Protein AF-A0A3P8WKR9-F1 (afdb_monomer_lite)

Organism: Cynoglossus semilaevis (NCBI:txid244447)

pLDDT: mean 76.41, std 26.01, range [23.94, 98.62]

Sequence (262 aa):
MCLVCVSLSGMLTVAPKGFQCPAEKNCNPCLDAAKACNLNNSCKKQRSSYIATCSKGDSSKGETCSKKRCHRALRMFLDRMHPEFSHRLLFCPCQTEGCAERRRQTIVPDCSYIEKEKPNCLELWKVCRQDSLCRSRLADYLANCWMPPHTASTCPNQDNHQACLSSFTRLIGTEITPNYVDNSFSNWVISPWCTCKGSGNQEEECMNFLHYFTNNTCLSDGTTSSLKLRLKMCCMTPQSWSAQSLNSLGLMLSGPAAFLLI

Structure (mmCIF, N/CA/C/O backbone):
data_AF-A0A3P8WKR9-F1
#
_entry.id   AF-A0A3P8WKR9-F1
#
loop_
_atom_site.group_PDB
_atom_site.id
_atom_site.type_symbol
_atom_site.label_atom_id
_atom_site.label_alt_id
_atom_site.label_comp_id
_atom_site.label_asym_id
_atom_site.label_entity_id
_atom_site.label_seq_id
_atom_site.pdbx_PDB_ins_code
_atom_site.Cartn_x
_atom_site.Cartn_y
_atom_site.Cartn_z
_atom_site.occupancy
_atom_site.B_iso_or_equiv
_atom_site.auth_seq_id
_atom_site.auth_comp_id
_atom_site.auth_asym_id
_atom_site.auth_atom_id
_atom_site.pdbx_PDB_model_num
ATOM 1 N N . MET A 1 1 ? 48.420 -9.020 -10.227 1.00 26.84 1 MET A N 1
ATOM 2 C CA . MET A 1 1 ? 47.632 -10.238 -9.939 1.00 26.84 1 MET A CA 1
ATOM 3 C C . MET A 1 1 ? 46.424 -9.873 -9.093 1.00 26.84 1 MET A C 1
ATOM 5 O O . MET A 1 1 ? 46.598 -9.247 -8.057 1.00 26.84 1 MET A O 1
ATOM 9 N N . CYS A 1 2 ? 45.216 -10.228 -9.535 1.00 23.94 2 CYS A N 1
ATOM 10 C CA . CYS A 1 2 ? 44.015 -10.201 -8.696 1.00 23.94 2 CYS A CA 1
ATOM 11 C C . CYS A 1 2 ? 43.989 -11.469 -7.834 1.00 23.94 2 CYS A C 1
ATOM 13 O O . CYS A 1 2 ? 44.151 -12.561 -8.377 1.00 23.94 2 CYS A O 1
ATOM 15 N N . LEU A 1 3 ? 43.772 -11.343 -6.521 1.00 29.05 3 LEU A N 1
ATOM 16 C CA . LEU A 1 3 ? 43.461 -12.502 -5.684 1.00 29.05 3 LEU A CA 1
ATOM 17 C C . LEU A 1 3 ? 42.081 -13.040 -6.084 1.00 29.05 3 LEU A C 1
ATOM 19 O O . LEU A 1 3 ? 41.064 -12.371 -5.901 1.00 29.05 3 LEU A O 1
ATOM 23 N N . VAL A 1 4 ? 42.054 -14.256 -6.621 1.00 29.88 4 VAL A N 1
ATOM 24 C CA . VAL A 1 4 ? 40.837 -15.061 -6.726 1.00 29.88 4 VAL A CA 1
ATOM 25 C C . VAL A 1 4 ? 40.578 -15.654 -5.341 1.00 29.88 4 VAL A C 1
ATOM 27 O O . VAL A 1 4 ? 41.366 -16.463 -4.859 1.00 29.88 4 VAL A O 1
ATOM 30 N N . CYS A 1 5 ? 39.486 -15.255 -4.685 1.00 30.33 5 CYS A N 1
ATOM 31 C CA . CYS A 1 5 ? 38.995 -15.968 -3.505 1.00 30.33 5 CYS A CA 1
ATOM 32 C C . CYS A 1 5 ? 38.456 -17.336 -3.943 1.00 30.33 5 CYS A C 1
ATOM 34 O O . CYS A 1 5 ? 37.368 -17.422 -4.511 1.00 30.33 5 CYS A O 1
ATOM 36 N N . VAL A 1 6 ? 39.203 -18.406 -3.668 1.00 26.69 6 VAL A N 1
ATOM 37 C CA . VAL A 1 6 ? 38.679 -19.776 -3.721 1.00 26.69 6 VAL A CA 1
ATOM 38 C C . VAL A 1 6 ? 37.812 -19.981 -2.481 1.00 26.69 6 VAL A C 1
ATOM 40 O O . VAL A 1 6 ? 38.299 -19.929 -1.354 1.00 26.69 6 VAL A O 1
ATOM 43 N N . SER A 1 7 ? 36.509 -20.167 -2.683 1.00 29.36 7 SER A N 1
ATOM 44 C CA . SER A 1 7 ? 35.566 -20.485 -1.612 1.00 29.36 7 SER A CA 1
ATOM 45 C C . SER A 1 7 ? 35.573 -21.999 -1.381 1.00 29.36 7 SER A C 1
ATOM 47 O O . SER A 1 7 ? 35.215 -22.759 -2.281 1.00 29.36 7 SER A O 1
ATOM 49 N N . LEU A 1 8 ? 36.006 -22.443 -0.196 1.00 26.33 8 LEU A N 1
ATOM 50 C CA . LEU A 1 8 ? 35.734 -23.799 0.281 1.00 26.33 8 LEU A CA 1
ATOM 51 C C . LEU A 1 8 ? 34.246 -23.908 0.652 1.00 26.33 8 LEU A C 1
ATOM 53 O O . LEU A 1 8 ? 33.752 -23.101 1.430 1.00 26.33 8 LEU A O 1
ATOM 57 N N . SER A 1 9 ? 33.585 -24.923 0.088 1.00 35.25 9 SER A N 1
ATOM 58 C CA . SER A 1 9 ? 32.356 -25.604 0.529 1.00 35.25 9 SER A CA 1
ATOM 59 C C . SER A 1 9 ? 31.285 -24.795 1.278 1.00 35.25 9 SER A C 1
ATOM 61 O O . SER A 1 9 ? 31.438 -24.463 2.448 1.00 35.25 9 SER A O 1
ATOM 63 N N . GLY A 1 10 ? 30.104 -24.648 0.674 1.00 26.62 10 GLY A N 1
ATOM 64 C CA . GLY A 1 10 ? 28.905 -24.245 1.412 1.00 26.62 10 GLY A CA 1
ATOM 65 C C . GLY A 1 10 ? 27.767 -23.819 0.496 1.00 26.62 10 GLY A C 1
ATOM 66 O O . GLY A 1 10 ? 27.982 -23.118 -0.484 1.00 26.62 10 GLY A O 1
ATOM 67 N N . MET A 1 11 ? 26.562 -24.288 0.798 1.00 30.05 11 MET A N 1
ATOM 68 C CA . MET A 1 11 ? 25.329 -24.090 0.036 1.00 30.05 11 MET A CA 1
ATOM 69 C C . MET A 1 11 ? 25.131 -22.652 -0.470 1.00 30.05 11 MET A C 1
ATOM 71 O O . MET A 1 11 ? 25.223 -21.701 0.304 1.00 30.05 11 MET A O 1
ATOM 75 N N . LEU A 1 12 ? 24.792 -22.505 -1.760 1.00 27.33 12 LEU A N 1
ATOM 76 C CA . LEU A 1 12 ? 24.354 -21.236 -2.347 1.00 27.33 12 LEU A CA 1
ATOM 77 C C . LEU A 1 12 ? 23.047 -20.777 -1.681 1.00 27.33 12 LEU A C 1
ATOM 79 O O . LEU A 1 12 ? 21.949 -21.049 -2.165 1.00 27.33 12 LEU A O 1
ATOM 83 N N . THR A 1 13 ? 23.151 -20.016 -0.599 1.00 29.92 13 THR A N 1
ATOM 84 C CA . THR A 1 13 ? 22.121 -19.044 -0.251 1.00 29.92 13 THR A CA 1
ATOM 85 C C . THR A 1 13 ? 22.393 -17.805 -1.097 1.00 29.92 13 THR A C 1
ATOM 87 O O . THR A 1 13 ? 23.298 -17.011 -0.843 1.00 29.92 13 THR A O 1
ATOM 90 N N . VAL A 1 14 ? 21.642 -17.667 -2.192 1.00 31.23 14 VAL A N 1
ATOM 91 C CA . VAL A 1 14 ? 21.658 -16.454 -3.013 1.00 31.23 14 VAL A CA 1
ATOM 92 C C . VAL A 1 14 ? 21.104 -15.321 -2.152 1.00 31.23 14 VAL A C 1
ATOM 94 O O . VAL A 1 14 ? 19.893 -15.157 -2.023 1.00 31.23 14 VAL A O 1
ATOM 97 N N . ALA A 1 15 ? 21.994 -14.548 -1.531 1.00 34.78 15 ALA A N 1
ATOM 98 C CA . ALA A 1 15 ? 21.622 -13.299 -0.886 1.00 34.78 15 ALA A CA 1
ATOM 99 C C . ALA A 1 15 ? 20.890 -12.415 -1.919 1.00 34.78 15 ALA A C 1
ATOM 101 O O . ALA A 1 15 ? 21.368 -12.287 -3.056 1.00 34.78 15 ALA A O 1
ATOM 102 N N . PRO A 1 16 ? 19.743 -11.799 -1.575 1.00 40.97 16 PRO A N 1
ATOM 103 C CA . PRO A 1 16 ? 19.041 -10.921 -2.499 1.00 40.97 16 PRO A CA 1
ATOM 104 C C . PRO A 1 16 ? 19.991 -9.810 -2.948 1.00 40.97 16 PRO A C 1
ATOM 106 O O . PRO A 1 16 ? 20.512 -9.064 -2.118 1.00 40.97 16 PRO A O 1
ATOM 109 N N . LYS A 1 17 ? 20.241 -9.690 -4.260 1.00 46.84 17 LYS A N 1
ATOM 110 C CA . LYS A 1 17 ? 21.052 -8.586 -4.797 1.00 46.84 17 LYS A CA 1
ATOM 111 C C . LYS A 1 17 ? 20.439 -7.264 -4.320 1.00 46.84 17 LYS A C 1
ATOM 113 O O . LYS A 1 17 ? 19.282 -6.976 -4.636 1.00 46.84 17 LYS A O 1
ATOM 118 N N . GLY A 1 18 ? 21.181 -6.497 -3.524 1.00 52.19 18 GLY A N 1
ATOM 119 C CA . GLY A 1 18 ? 20.773 -5.156 -3.112 1.00 52.19 18 GLY A CA 1
ATOM 120 C C . GLY A 1 18 ? 20.609 -4.237 -4.324 1.00 52.19 18 GLY A C 1
ATOM 121 O O . GLY A 1 18 ? 21.078 -4.553 -5.419 1.00 52.19 18 GLY A O 1
ATOM 122 N N . PHE A 1 19 ? 19.937 -3.102 -4.145 1.00 56.69 19 PHE A N 1
ATOM 123 C CA . PHE A 1 19 ? 19.829 -2.088 -5.193 1.00 56.69 19 PHE A CA 1
ATOM 124 C C . PHE A 1 19 ? 21.237 -1.634 -5.616 1.00 56.69 19 PHE A C 1
ATOM 126 O O . PHE A 1 19 ? 21.973 -1.054 -4.821 1.00 56.69 19 PHE A O 1
ATOM 133 N N . GLN A 1 20 ? 21.635 -1.942 -6.851 1.00 57.62 20 GLN A N 1
ATOM 134 C CA . GLN A 1 20 ? 22.916 -1.533 -7.424 1.00 57.62 20 GLN A CA 1
ATOM 135 C C . GLN A 1 20 ? 22.666 -0.340 -8.341 1.00 57.62 20 GLN A C 1
ATOM 137 O O . GLN A 1 20 ? 22.226 -0.512 -9.472 1.00 57.62 20 GLN A O 1
ATOM 142 N N . CYS A 1 21 ? 22.927 0.865 -7.835 1.00 56.50 21 CYS A N 1
ATOM 143 C CA . CYS A 1 21 ? 23.003 2.070 -8.655 1.00 56.50 21 CYS A CA 1
ATOM 144 C C . CYS A 1 21 ? 24.426 2.184 -9.229 1.00 56.50 21 CYS A C 1
ATOM 146 O O . CYS A 1 21 ? 25.366 2.328 -8.442 1.00 56.50 21 CYS A O 1
ATOM 148 N N . PRO A 1 22 ? 24.625 2.145 -10.558 1.00 53.66 22 PRO A N 1
ATOM 149 C CA . PRO A 1 22 ? 25.863 2.624 -11.165 1.00 53.66 22 PRO A CA 1
ATOM 150 C C . PRO A 1 22 ? 26.044 4.118 -10.861 1.00 53.66 22 PRO A C 1
ATOM 152 O O . PRO A 1 22 ? 25.063 4.829 -10.645 1.00 53.66 22 PRO A O 1
ATOM 155 N N . ALA A 1 23 ? 27.281 4.617 -10.898 1.00 55.69 23 ALA A N 1
ATOM 156 C CA . ALA A 1 23 ? 27.613 6.036 -10.710 1.00 55.69 23 ALA A CA 1
ATOM 157 C C . ALA A 1 23 ? 27.160 6.948 -11.881 1.00 55.69 23 ALA A C 1
ATOM 159 O O . ALA A 1 23 ? 27.763 7.986 -12.144 1.00 55.69 23 ALA A O 1
ATOM 160 N N . GLU A 1 24 ? 26.104 6.564 -12.601 1.00 50.75 24 GLU A N 1
ATOM 161 C CA . GLU A 1 24 ? 25.493 7.345 -13.672 1.00 50.75 24 GLU A CA 1
ATOM 162 C C . GLU A 1 24 ? 24.300 8.143 -13.136 1.00 50.75 24 GLU A C 1
ATOM 164 O O . GLU A 1 24 ? 23.518 7.677 -12.307 1.00 50.75 24 GLU A O 1
ATOM 169 N N . LYS A 1 25 ? 24.162 9.379 -13.623 1.00 56.12 25 LYS A N 1
ATOM 170 C CA . LYS A 1 25 ? 23.332 10.460 -13.064 1.00 56.12 25 LYS A CA 1
ATOM 171 C C . LYS A 1 25 ? 21.800 10.260 -13.108 1.00 56.12 25 LYS A C 1
ATOM 173 O O . LYS A 1 25 ? 21.084 11.243 -13.008 1.00 56.12 25 LYS A O 1
ATOM 178 N N . ASN A 1 26 ? 21.270 9.039 -13.215 1.00 63.25 26 ASN A N 1
ATOM 179 C CA . ASN A 1 26 ? 19.823 8.767 -13.266 1.00 63.25 26 ASN A CA 1
ATOM 180 C C . ASN A 1 26 ? 19.424 7.448 -12.564 1.00 63.25 26 ASN A C 1
ATOM 182 O O . ASN A 1 26 ? 18.662 6.652 -13.116 1.00 63.25 26 ASN A O 1
ATOM 186 N N . CYS A 1 27 ? 19.913 7.186 -11.343 1.00 77.81 27 CYS A N 1
ATOM 187 C CA . CYS A 1 27 ? 19.450 6.008 -10.600 1.00 77.81 27 CYS A CA 1
ATOM 188 C C . CYS A 1 27 ? 18.005 6.187 -10.099 1.00 77.81 27 CYS A C 1
ATOM 190 O O . CYS A 1 27 ? 17.713 7.081 -9.304 1.00 77.81 27 CYS A O 1
ATOM 192 N N . ASN A 1 28 ? 17.098 5.306 -10.528 1.00 88.88 28 ASN A N 1
ATOM 193 C CA . ASN A 1 28 ? 15.739 5.210 -9.997 1.00 88.88 28 ASN A CA 1
ATOM 194 C C . ASN A 1 28 ? 15.451 3.745 -9.623 1.00 88.88 28 ASN A C 1
ATOM 196 O O . ASN A 1 28 ? 14.975 2.977 -10.464 1.00 88.88 28 ASN A O 1
ATOM 200 N N . PRO A 1 29 ? 15.695 3.355 -8.358 1.00 91.50 29 PRO A N 1
ATOM 201 C CA . PRO A 1 29 ? 15.521 1.978 -7.895 1.00 91.50 29 PRO A CA 1
ATOM 202 C C . PRO A 1 29 ? 14.115 1.408 -8.133 1.00 91.50 29 PRO A C 1
ATOM 204 O O . PRO A 1 29 ? 13.963 0.221 -8.421 1.00 91.50 29 PRO A O 1
ATOM 207 N N . CYS A 1 30 ? 13.078 2.248 -8.073 1.00 94.62 30 CYS A N 1
ATOM 208 C CA . CYS A 1 30 ? 11.703 1.840 -8.366 1.00 94.62 30 CYS A CA 1
ATOM 209 C C . CYS A 1 30 ? 11.475 1.567 -9.858 1.00 94.62 30 CYS A C 1
ATOM 211 O O . CYS A 1 30 ? 10.709 0.673 -10.228 1.00 94.62 30 CYS A O 1
ATOM 213 N N . LEU A 1 31 ? 12.126 2.332 -10.739 1.00 94.81 31 LEU A N 1
ATOM 214 C CA . LEU A 1 31 ? 12.105 2.070 -12.175 1.00 94.81 31 LEU A CA 1
ATOM 215 C C . LEU A 1 31 ? 12.837 0.763 -12.493 1.00 94.81 31 LEU A C 1
ATOM 217 O O . LEU A 1 31 ? 12.340 -0.025 -13.296 1.00 94.81 31 LEU A O 1
ATOM 221 N N . ASP A 1 32 ? 13.966 0.500 -11.841 1.00 93.44 32 ASP A N 1
ATOM 222 C CA . ASP A 1 32 ? 14.727 -0.733 -12.047 1.00 93.44 32 ASP A CA 1
ATOM 223 C C . ASP A 1 32 ? 13.976 -1.963 -11.524 1.00 93.44 32 ASP A C 1
ATOM 225 O O . ASP A 1 32 ? 13.912 -2.984 -12.211 1.00 93.44 32 ASP A O 1
ATOM 229 N N . ALA A 1 33 ? 13.290 -1.847 -10.382 1.00 95.25 33 ALA A N 1
ATOM 230 C CA . ALA A 1 33 ? 12.365 -2.872 -9.897 1.00 95.25 33 ALA A CA 1
ATOM 231 C C . ALA A 1 33 ? 11.229 -3.146 -10.902 1.00 95.25 33 ALA A C 1
ATOM 233 O O . ALA A 1 33 ? 10.906 -4.300 -11.199 1.00 95.25 33 ALA A O 1
ATOM 234 N N . ALA A 1 34 ? 10.655 -2.089 -11.487 1.00 96.38 34 ALA A N 1
ATOM 235 C CA . ALA A 1 34 ? 9.634 -2.212 -12.523 1.00 96.38 34 ALA A CA 1
ATOM 236 C C . ALA A 1 34 ? 10.166 -2.892 -13.794 1.00 96.38 34 ALA A C 1
ATOM 238 O O . ALA A 1 34 ? 9.470 -3.742 -14.353 1.00 96.38 34 ALA A O 1
ATOM 239 N N . LYS A 1 35 ? 11.388 -2.564 -14.234 1.00 96.00 35 LYS A N 1
ATOM 240 C CA . LYS A 1 35 ? 12.053 -3.229 -15.366 1.00 96.00 35 LYS A CA 1
ATOM 241 C C . LYS A 1 35 ? 12.295 -4.709 -15.072 1.00 96.00 35 LYS A C 1
ATOM 243 O O . LYS A 1 35 ? 11.931 -5.543 -15.894 1.00 96.00 35 LYS A O 1
ATOM 248 N N . ALA A 1 36 ? 12.823 -5.044 -13.894 1.00 95.88 36 ALA A N 1
ATOM 249 C CA . ALA A 1 36 ? 13.066 -6.428 -13.489 1.00 95.88 36 ALA A CA 1
ATOM 250 C C . ALA A 1 36 ? 11.776 -7.267 -13.495 1.00 95.88 36 ALA A C 1
ATOM 252 O O . ALA A 1 36 ? 11.757 -8.365 -14.045 1.00 95.88 36 ALA A O 1
ATOM 253 N N . CYS A 1 37 ? 10.672 -6.726 -12.968 1.00 97.44 37 CYS A N 1
ATOM 254 C CA . CYS A 1 37 ? 9.366 -7.382 -13.047 1.00 97.44 37 CYS A CA 1
ATOM 255 C C . CYS A 1 37 ? 8.883 -7.552 -14.498 1.00 97.44 37 CYS A C 1
ATOM 257 O O . CYS A 1 37 ? 8.343 -8.596 -14.846 1.00 97.44 37 CYS A O 1
ATOM 259 N N . ASN A 1 38 ? 9.101 -6.555 -15.362 1.00 96.75 38 ASN A N 1
ATOM 260 C CA . ASN A 1 38 ? 8.691 -6.612 -16.768 1.00 96.75 38 ASN A CA 1
ATOM 261 C C . ASN A 1 38 ? 9.493 -7.630 -17.599 1.00 96.75 38 ASN A C 1
ATOM 263 O O . ASN A 1 38 ? 8.976 -8.121 -18.601 1.00 96.75 38 ASN A O 1
ATOM 267 N N . LEU A 1 39 ? 10.726 -7.948 -17.196 1.00 97.19 39 LEU A N 1
ATOM 268 C CA . LEU A 1 39 ? 11.542 -9.001 -17.810 1.00 97.19 39 LEU A CA 1
ATOM 269 C C . LEU A 1 39 ? 11.121 -10.410 -17.357 1.00 97.19 39 LEU A C 1
ATOM 271 O O . LEU A 1 39 ? 11.397 -11.386 -18.048 1.00 97.19 39 LEU A O 1
ATOM 275 N N . ASN A 1 40 ? 10.423 -10.535 -16.223 1.00 97.50 40 ASN A N 1
ATOM 276 C CA . ASN A 1 40 ? 9.879 -11.802 -15.745 1.00 97.50 40 ASN A CA 1
ATOM 277 C C . ASN A 1 40 ? 8.425 -11.986 -16.218 1.00 97.50 40 ASN A C 1
ATOM 279 O O . ASN A 1 40 ? 7.529 -11.248 -15.813 1.00 97.50 40 ASN A O 1
ATOM 283 N N . ASN A 1 41 ? 8.158 -13.015 -17.029 1.00 97.50 41 ASN A N 1
ATOM 284 C CA . ASN A 1 41 ? 6.825 -13.250 -17.605 1.00 97.50 41 ASN A CA 1
ATOM 285 C C . ASN A 1 41 ? 5.711 -13.407 -16.554 1.00 97.50 41 ASN A C 1
ATOM 287 O O . ASN A 1 41 ? 4.597 -12.925 -16.769 1.00 97.50 41 ASN A O 1
ATOM 291 N N . SER A 1 42 ? 6.001 -14.052 -15.418 1.00 96.94 42 SER A N 1
ATOM 292 C CA . SER A 1 42 ? 5.028 -14.241 -14.335 1.00 96.94 42 SER A CA 1
ATOM 293 C C . SER A 1 42 ? 4.711 -12.913 -13.645 1.00 96.94 42 SER A C 1
ATOM 295 O O . SER A 1 42 ? 3.542 -12.526 -13.567 1.00 96.94 42 SER A O 1
ATOM 297 N N . CYS A 1 43 ? 5.747 -12.167 -13.240 1.00 98.00 43 CYS A N 1
ATOM 298 C CA . CYS A 1 43 ? 5.590 -10.863 -12.598 1.00 98.00 43 CYS A CA 1
ATOM 299 C C . CYS A 1 43 ? 4.893 -9.869 -13.526 1.00 98.00 43 CYS A C 1
ATOM 301 O O . CYS A 1 43 ? 3.886 -9.285 -13.133 1.00 98.00 43 CYS A O 1
ATOM 303 N N . LYS A 1 44 ? 5.346 -9.744 -14.781 1.00 98.06 44 LYS A N 1
ATOM 304 C CA . LYS A 1 44 ? 4.715 -8.904 -15.807 1.00 98.06 44 LYS A CA 1
ATOM 305 C C . LYS A 1 44 ? 3.226 -9.216 -15.948 1.00 98.06 44 LYS A C 1
ATOM 307 O O . LYS A 1 44 ? 2.405 -8.308 -15.861 1.00 98.06 44 LYS A O 1
ATOM 312 N N . LYS A 1 45 ? 2.865 -10.493 -16.128 1.00 97.94 45 LYS A N 1
ATOM 313 C CA . LYS A 1 45 ? 1.470 -10.917 -16.316 1.00 97.94 45 LYS A CA 1
ATOM 314 C C . LYS A 1 45 ? 0.604 -10.587 -15.099 1.00 97.94 45 LYS A C 1
ATOM 316 O O . LYS A 1 45 ? -0.460 -9.991 -15.257 1.00 97.94 45 LYS A O 1
ATOM 321 N N . GLN A 1 46 ? 1.043 -10.962 -13.897 1.00 97.25 46 GLN A N 1
ATOM 322 C CA . GLN A 1 46 ? 0.276 -10.712 -12.672 1.00 97.25 46 GLN A CA 1
ATOM 323 C C . GLN A 1 46 ? 0.179 -9.211 -12.366 1.00 97.25 46 GLN A C 1
ATOM 325 O O . GLN A 1 46 ? -0.888 -8.731 -11.984 1.00 97.25 46 GLN A O 1
ATOM 330 N N . ARG A 1 47 ? 1.255 -8.456 -12.620 1.00 97.81 47 ARG A N 1
ATOM 331 C CA . ARG A 1 47 ? 1.289 -7.002 -12.461 1.00 97.81 47 ARG A CA 1
ATOM 332 C C . ARG A 1 47 ? 0.312 -6.297 -13.392 1.00 97.81 47 ARG A C 1
ATOM 334 O O . ARG A 1 47 ? -0.523 -5.522 -12.937 1.00 97.81 47 ARG A O 1
ATOM 341 N N . SER A 1 48 ? 0.360 -6.605 -14.686 1.00 97.25 48 SER A N 1
ATOM 342 C CA . SER A 1 48 ? -0.595 -6.061 -15.657 1.00 97.25 48 SER A CA 1
ATOM 343 C C . SER A 1 48 ? -2.040 -6.434 -15.316 1.00 97.25 48 SER A C 1
ATOM 345 O O . SER A 1 48 ? -2.933 -5.615 -15.510 1.00 97.25 48 SER A O 1
ATOM 347 N N . SER A 1 49 ? -2.275 -7.634 -14.774 1.00 96.81 49 SER A N 1
ATOM 348 C CA . SER A 1 49 ? -3.608 -8.097 -14.375 1.00 96.81 49 SER A CA 1
ATOM 349 C C . SER A 1 49 ? -4.225 -7.247 -13.256 1.00 96.81 49 SER A C 1
ATOM 351 O O . SER A 1 49 ? -5.365 -6.790 -13.394 1.00 96.81 49 SER A O 1
ATOM 353 N N . TYR A 1 50 ? -3.488 -6.988 -12.164 1.00 97.75 50 TYR A N 1
ATOM 354 C CA . TYR A 1 50 ? -4.035 -6.164 -11.080 1.00 97.75 50 TYR A CA 1
ATOM 355 C C . TYR A 1 50 ? -4.180 -4.703 -11.509 1.00 97.75 50 TYR A C 1
ATOM 357 O O . TYR A 1 50 ? -5.218 -4.112 -11.229 1.00 97.75 50 TYR A O 1
ATOM 365 N N . ILE A 1 51 ? -3.219 -4.150 -12.263 1.00 97.00 51 ILE A N 1
ATOM 366 C CA . ILE A 1 51 ? -3.307 -2.775 -12.780 1.00 97.00 51 ILE A CA 1
ATOM 367 C C . ILE A 1 51 ? -4.551 -2.629 -13.657 1.00 97.00 51 ILE A C 1
ATOM 369 O O . ILE A 1 51 ? -5.374 -1.756 -13.413 1.00 97.00 51 ILE A O 1
ATOM 373 N N . ALA A 1 52 ? -4.763 -3.536 -14.613 1.00 95.56 52 ALA A N 1
ATOM 374 C CA . ALA A 1 52 ? -5.947 -3.502 -15.466 1.00 95.56 52 ALA A CA 1
ATOM 375 C C . ALA A 1 52 ? -7.255 -3.658 -14.673 1.00 95.56 52 ALA A C 1
ATOM 377 O O . ALA A 1 52 ? -8.280 -3.121 -15.078 1.00 95.56 52 ALA A O 1
ATOM 378 N N . THR A 1 53 ? -7.245 -4.385 -13.555 1.00 95.56 53 THR A N 1
ATOM 379 C CA . THR A 1 53 ? -8.425 -4.524 -12.688 1.00 95.56 53 THR A CA 1
ATOM 380 C C . THR A 1 53 ? -8.695 -3.254 -11.879 1.00 95.56 53 THR A C 1
ATOM 382 O O . THR A 1 53 ? -9.853 -2.887 -11.711 1.00 95.56 53 THR A O 1
ATOM 385 N N . CYS A 1 54 ? -7.648 -2.585 -11.395 1.00 95.44 54 CYS A N 1
ATOM 386 C CA . CYS A 1 54 ? -7.742 -1.370 -10.585 1.00 95.44 54 CYS A CA 1
ATOM 387 C C . CYS A 1 54 ? -7.970 -0.098 -11.418 1.00 95.44 54 CYS A C 1
ATOM 389 O O . CYS A 1 54 ? -8.546 0.855 -10.913 1.00 95.44 54 CYS A O 1
ATOM 391 N N . SER A 1 55 ? -7.542 -0.078 -12.684 1.00 91.19 55 SER A N 1
ATOM 392 C CA . SER A 1 55 ? -7.717 1.064 -13.596 1.00 91.19 55 SER A CA 1
ATOM 393 C C . SER A 1 55 ? -8.996 0.994 -14.437 1.00 91.19 55 SER A C 1
ATOM 395 O O . SER A 1 55 ? -9.326 1.954 -15.127 1.00 91.19 55 SER A O 1
ATOM 397 N N . LYS A 1 56 ? -9.712 -0.139 -14.430 1.00 77.06 56 LYS A N 1
ATOM 398 C CA . LYS A 1 56 ? -11.006 -0.261 -15.112 1.00 77.06 56 LYS A CA 1
ATOM 399 C C . LYS A 1 56 ? -12.102 0.368 -14.255 1.00 77.06 56 LYS A C 1
ATOM 401 O O . LYS A 1 56 ? -12.433 -0.166 -13.196 1.00 77.06 56 LYS A O 1
ATOM 406 N N . GLY A 1 57 ? -12.690 1.448 -14.761 1.00 64.62 57 GLY A N 1
ATOM 407 C CA . GLY A 1 57 ? -13.929 2.001 -14.223 1.00 64.62 57 GLY A CA 1
ATOM 408 C C . GLY A 1 57 ? -15.098 1.043 -14.375 1.00 64.62 57 GLY A C 1
ATOM 409 O O . GLY A 1 57 ? -15.185 0.307 -15.361 1.00 64.62 57 GLY A O 1
ATOM 410 N N . ASP A 1 58 ? -15.987 1.038 -13.383 1.00 59.38 58 ASP A N 1
ATOM 411 C CA . ASP A 1 58 ? -17.262 0.347 -13.500 1.00 59.38 58 ASP A CA 1
ATOM 412 C C . ASP A 1 58 ? -18.255 1.320 -14.137 1.00 59.38 58 ASP A C 1
ATOM 414 O O . ASP A 1 58 ? -18.948 2.084 -13.461 1.00 59.38 58 ASP A O 1
ATOM 418 N N . SER A 1 59 ? -18.294 1.312 -15.473 1.00 54.19 59 SER A N 1
ATOM 419 C CA . SER A 1 59 ? -19.165 2.180 -16.273 1.00 54.19 59 SER A CA 1
ATOM 420 C C . SER A 1 59 ? -20.650 2.052 -15.909 1.00 54.19 59 SER A C 1
ATOM 422 O O . SER A 1 59 ? -21.432 2.922 -16.273 1.00 54.19 59 SER A O 1
ATOM 424 N N . SER A 1 60 ? -21.043 0.998 -15.182 1.00 58.19 60 SER A N 1
ATOM 425 C CA . SER A 1 60 ? -22.421 0.774 -14.741 1.00 58.19 60 SER A CA 1
ATOM 426 C C . SER A 1 60 ? -22.818 1.536 -13.467 1.00 58.19 60 SER A C 1
ATOM 428 O O . SER A 1 60 ? -24.010 1.669 -13.203 1.00 58.19 60 SER A O 1
ATOM 430 N N . LYS A 1 61 ? -21.857 2.056 -12.684 1.00 58.47 61 LYS A N 1
ATOM 431 C CA . LYS A 1 61 ? -22.115 2.690 -11.372 1.00 58.47 61 LYS A CA 1
ATOM 432 C C . LYS A 1 61 ? -21.621 4.131 -11.228 1.00 58.47 61 LYS A C 1
ATOM 434 O O . LYS A 1 61 ? -21.763 4.712 -10.158 1.00 58.47 61 LYS A O 1
ATOM 439 N N . GLY A 1 62 ? -21.016 4.708 -12.268 1.00 58.97 62 GLY A N 1
ATOM 440 C CA . GLY A 1 62 ? -20.377 6.029 -12.173 1.00 58.97 62 GLY A CA 1
ATOM 441 C C . GLY A 1 62 ? -19.146 6.056 -11.250 1.00 58.97 62 GLY A C 1
ATOM 442 O O . GLY A 1 62 ? -18.633 7.130 -10.946 1.00 58.97 62 GLY A O 1
ATOM 443 N N . GLU A 1 63 ? -18.665 4.887 -10.810 1.00 65.44 63 GLU A N 1
ATOM 444 C CA . GLU A 1 63 ? -17.454 4.724 -10.006 1.00 65.44 63 GLU A CA 1
ATOM 445 C C . GLU A 1 63 ? -16.237 4.511 -10.917 1.00 65.44 63 GLU A C 1
ATOM 447 O O . GLU A 1 63 ? -16.252 3.703 -11.851 1.00 65.44 63 GLU A O 1
ATOM 452 N N . THR A 1 64 ? -15.147 5.218 -10.619 1.00 76.81 64 THR A N 1
ATOM 453 C CA . THR A 1 64 ? -13.894 5.187 -11.390 1.00 76.81 64 THR A CA 1
ATOM 454 C C . THR A 1 64 ? -13.159 3.849 -11.310 1.00 76.81 64 THR A C 1
ATOM 456 O O . THR A 1 64 ? -12.320 3.584 -12.169 1.00 76.81 64 THR A O 1
ATOM 459 N N . CYS A 1 65 ? -13.480 2.989 -10.333 1.00 90.38 65 CYS A N 1
ATOM 460 C CA . CYS A 1 65 ? -13.024 1.602 -10.253 1.00 90.38 65 CYS A CA 1
ATOM 461 C C . CYS A 1 65 ? -13.829 0.775 -9.226 1.00 90.38 65 CYS A C 1
ATOM 463 O O . CYS A 1 65 ? -14.474 1.320 -8.336 1.00 90.38 65 CYS A O 1
ATOM 465 N N . SER A 1 66 ? -13.709 -0.560 -9.272 1.00 92.69 66 SER A N 1
ATOM 466 C CA . SER A 1 66 ? -14.215 -1.444 -8.208 1.00 92.69 66 SER A CA 1
ATOM 467 C C . SER A 1 66 ? -13.126 -1.765 -7.173 1.00 92.69 66 SER A C 1
ATOM 469 O O . SER A 1 66 ? -12.323 -2.687 -7.376 1.00 92.69 66 SER A O 1
ATOM 471 N N . LYS A 1 67 ? -13.135 -1.074 -6.021 1.00 93.44 67 LYS A N 1
ATOM 472 C CA . LYS A 1 67 ? -12.156 -1.270 -4.928 1.00 93.44 67 LYS A CA 1
ATOM 473 C C . LYS A 1 67 ? -12.059 -2.728 -4.472 1.00 93.44 67 LYS A C 1
ATOM 475 O O . LYS A 1 67 ? -10.967 -3.283 -4.398 1.00 93.44 67 LYS A O 1
ATOM 480 N N . LYS A 1 68 ? -13.196 -3.412 -4.290 1.00 94.62 68 LYS A N 1
ATOM 481 C CA . LYS A 1 68 ? -13.245 -4.838 -3.901 1.00 94.62 68 LYS A CA 1
ATOM 482 C C . LYS A 1 68 ? -12.527 -5.755 -4.901 1.00 94.62 68 LYS A C 1
ATOM 484 O O . LYS A 1 68 ? -11.815 -6.678 -4.494 1.00 94.62 68 LYS A O 1
ATOM 489 N N . ARG A 1 69 ? -12.706 -5.529 -6.211 1.00 96.00 69 ARG A N 1
ATOM 490 C CA . ARG A 1 69 ? -12.019 -6.307 -7.260 1.00 96.00 69 ARG A CA 1
ATOM 491 C C . ARG A 1 69 ? -10.531 -5.971 -7.304 1.00 96.00 69 ARG A C 1
ATOM 493 O O . ARG A 1 69 ? -9.725 -6.895 -7.393 1.00 96.00 69 ARG A O 1
ATOM 500 N N . CYS A 1 70 ? -10.184 -4.690 -7.186 1.00 97.44 70 CYS A N 1
ATOM 501 C CA . CYS A 1 70 ? -8.800 -4.228 -7.118 1.00 97.44 70 CYS A CA 1
ATOM 502 C C . CYS A 1 70 ? -8.055 -4.854 -5.929 1.00 97.44 70 CYS A C 1
ATOM 504 O O . CYS A 1 70 ? -7.021 -5.488 -6.115 1.00 97.44 70 CYS A O 1
ATOM 506 N N . HIS A 1 71 ? -8.630 -4.797 -4.725 1.00 98.12 71 HIS A N 1
ATOM 507 C CA . HIS A 1 71 ? -8.091 -5.427 -3.518 1.00 98.12 71 HIS A CA 1
ATOM 508 C C . HIS A 1 71 ? -7.883 -6.932 -3.685 1.00 98.12 71 HIS A C 1
ATOM 510 O O . HIS A 1 71 ? -6.817 -7.444 -3.354 1.00 98.12 71 HIS A O 1
ATOM 516 N N . ARG A 1 72 ? -8.856 -7.657 -4.256 1.00 98.06 72 ARG A N 1
ATOM 517 C CA . ARG A 1 72 ? -8.685 -9.091 -4.546 1.00 98.06 72 ARG A CA 1
ATOM 518 C C . ARG A 1 72 ? -7.515 -9.336 -5.507 1.00 98.06 72 ARG A C 1
ATOM 520 O O . ARG A 1 72 ? -6.737 -10.257 -5.270 1.00 98.06 72 ARG A O 1
ATOM 527 N N . ALA A 1 73 ? -7.382 -8.536 -6.564 1.00 98.12 73 ALA A N 1
ATOM 528 C CA . ALA A 1 73 ? -6.298 -8.676 -7.534 1.00 98.12 73 ALA A CA 1
ATOM 529 C C . ALA A 1 73 ? -4.921 -8.330 -6.935 1.00 98.12 73 ALA A C 1
ATOM 531 O O . ALA A 1 73 ? -3.954 -9.049 -7.187 1.00 98.12 73 ALA A O 1
ATOM 532 N N . LEU A 1 74 ? -4.841 -7.295 -6.092 1.00 98.56 74 LEU A N 1
ATOM 533 C CA . LEU A 1 74 ? -3.633 -6.938 -5.343 1.00 98.56 74 LEU A CA 1
ATOM 534 C C . LEU A 1 74 ? -3.198 -8.072 -4.413 1.00 98.56 74 LEU A C 1
ATOM 536 O O . LEU A 1 74 ? -2.042 -8.482 -4.473 1.00 98.56 74 LEU A O 1
ATOM 540 N N . ARG A 1 75 ? -4.121 -8.653 -3.632 1.00 98.38 75 ARG A N 1
ATOM 541 C CA . ARG A 1 75 ? -3.812 -9.815 -2.780 1.00 98.38 75 ARG A CA 1
ATOM 542 C C . ARG A 1 75 ? -3.291 -10.993 -3.601 1.00 98.38 75 ARG A C 1
ATOM 544 O O . ARG A 1 75 ? -2.289 -11.595 -3.242 1.00 98.38 75 ARG A O 1
ATOM 551 N N . MET A 1 76 ? -3.904 -11.284 -4.753 1.00 97.56 76 MET A N 1
ATOM 552 C CA . MET A 1 76 ? -3.417 -12.344 -5.647 1.00 97.56 76 MET A CA 1
ATOM 553 C C . MET A 1 76 ? -1.993 -12.096 -6.162 1.00 97.56 76 MET A C 1
ATOM 555 O O . MET A 1 76 ? -1.247 -13.058 -6.327 1.00 97.56 76 MET A O 1
ATOM 559 N N . PHE A 1 77 ? -1.622 -10.843 -6.437 1.00 98.44 77 PHE A N 1
ATOM 560 C CA . PHE A 1 77 ? -0.264 -10.484 -6.844 1.00 98.44 77 PHE A CA 1
ATOM 561 C C . PHE A 1 77 ? 0.714 -10.609 -5.671 1.00 98.44 77 PHE A C 1
ATOM 563 O O . PHE A 1 77 ? 1.717 -11.308 -5.788 1.00 98.44 77 PHE A O 1
ATOM 570 N N . LEU A 1 78 ? 0.404 -9.983 -4.538 1.00 97.88 78 LEU A N 1
ATOM 571 C CA . LEU A 1 78 ? 1.314 -9.867 -3.399 1.00 97.88 78 LEU A CA 1
ATOM 572 C C . LEU A 1 78 ? 1.497 -11.174 -2.621 1.00 97.88 78 LEU A C 1
ATOM 574 O O . LEU A 1 78 ? 2.595 -11.428 -2.143 1.00 97.88 78 LEU A O 1
ATOM 578 N N . ASP A 1 79 ? 0.475 -12.030 -2.556 1.00 95.88 79 ASP A N 1
ATOM 579 C CA . ASP A 1 79 ? 0.574 -13.333 -1.885 1.00 95.88 79 ASP A CA 1
ATOM 580 C C . ASP A 1 79 ? 1.335 -14.375 -2.726 1.00 95.88 79 ASP A C 1
ATOM 582 O O . ASP A 1 79 ? 1.844 -15.353 -2.185 1.00 95.88 79 ASP A O 1
ATOM 586 N N . ARG A 1 80 ? 1.376 -14.215 -4.058 1.00 94.81 80 ARG A N 1
ATOM 587 C CA . ARG A 1 80 ? 1.954 -15.214 -4.980 1.00 94.81 80 ARG A CA 1
ATOM 588 C C . ARG A 1 80 ? 3.306 -14.817 -5.551 1.00 94.81 80 ARG A C 1
ATOM 590 O O . ARG A 1 80 ? 4.057 -15.692 -5.974 1.00 94.81 80 ARG A O 1
ATOM 597 N N . MET A 1 81 ? 3.586 -13.522 -5.672 1.00 96.56 81 MET A N 1
ATOM 598 C CA . MET A 1 81 ? 4.845 -13.061 -6.246 1.00 96.56 81 MET A CA 1
ATOM 599 C C . MET A 1 81 ? 5.974 -13.144 -5.241 1.00 96.56 81 MET A C 1
ATOM 601 O O . MET A 1 81 ? 5.842 -12.746 -4.088 1.00 96.56 81 MET A O 1
ATOM 605 N N . HIS A 1 82 ? 7.112 -13.624 -5.734 1.00 94.38 82 HIS A N 1
ATOM 606 C CA . HIS A 1 82 ? 8.308 -13.756 -4.931 1.00 94.38 82 HIS A CA 1
ATOM 607 C C . HIS A 1 82 ? 8.748 -12.378 -4.383 1.00 94.38 82 HIS A C 1
ATOM 609 O O . HIS A 1 82 ? 8.736 -11.398 -5.147 1.00 94.38 82 HIS A O 1
ATOM 615 N N . PRO A 1 83 ? 9.158 -12.287 -3.099 1.00 90.88 83 PRO A N 1
ATOM 616 C CA . PRO A 1 83 ? 9.601 -11.045 -2.460 1.00 90.88 83 PRO A CA 1
ATOM 617 C C . PRO A 1 83 ? 10.649 -10.259 -3.251 1.00 90.88 83 PRO A C 1
ATOM 619 O O . PRO A 1 83 ? 10.648 -9.031 -3.230 1.00 90.88 83 PRO A O 1
ATOM 622 N N . GLU A 1 84 ? 11.506 -10.938 -4.022 1.00 89.94 84 GLU A N 1
ATOM 623 C CA . GLU A 1 84 ? 12.507 -10.276 -4.870 1.00 89.94 84 GLU A CA 1
ATOM 624 C C . GLU A 1 84 ? 11.905 -9.298 -5.897 1.00 89.94 84 GLU A C 1
ATOM 626 O O . GLU A 1 84 ? 12.596 -8.385 -6.350 1.00 89.94 84 GLU A O 1
ATOM 631 N N . PHE A 1 85 ? 10.634 -9.483 -6.271 1.00 94.62 85 PHE A N 1
ATOM 632 C CA . PHE A 1 85 ? 9.898 -8.588 -7.158 1.00 94.62 85 PHE A CA 1
ATOM 633 C C . PHE A 1 85 ? 8.934 -7.697 -6.376 1.00 94.62 85 PHE A C 1
ATOM 635 O O . PHE A 1 85 ? 8.972 -6.478 -6.537 1.00 94.62 85 PHE A O 1
ATOM 642 N N . SER A 1 86 ? 8.078 -8.280 -5.531 1.00 94.88 86 SER A N 1
ATOM 643 C CA . SER A 1 86 ? 7.026 -7.535 -4.824 1.00 94.88 86 SER A CA 1
ATOM 644 C C . SER A 1 86 ? 7.606 -6.531 -3.825 1.00 94.88 86 SER A C 1
ATOM 646 O O . SER A 1 86 ? 7.258 -5.352 -3.887 1.00 94.88 86 SER A O 1
ATOM 648 N N . HIS A 1 87 ? 8.562 -6.940 -2.983 1.00 94.38 87 HIS A N 1
ATOM 649 C CA . HIS A 1 87 ? 9.196 -6.033 -2.020 1.00 94.38 87 HIS A CA 1
ATOM 650 C C . HIS A 1 87 ? 10.036 -4.968 -2.729 1.00 94.38 87 HIS A C 1
ATOM 652 O O . HIS A 1 87 ? 10.033 -3.811 -2.319 1.00 94.38 87 HIS A O 1
ATOM 658 N N . ARG A 1 88 ? 10.709 -5.306 -3.839 1.00 92.94 88 ARG A N 1
ATOM 659 C CA . ARG A 1 88 ? 11.465 -4.306 -4.614 1.00 92.94 88 ARG A CA 1
ATOM 660 C C . ARG A 1 88 ? 10.572 -3.242 -5.253 1.00 92.94 88 ARG A C 1
ATOM 662 O O . ARG A 1 88 ? 11.007 -2.102 -5.367 1.00 92.94 88 ARG A O 1
ATOM 669 N N . LEU A 1 89 ? 9.354 -3.591 -5.668 1.00 95.56 89 LEU A N 1
ATOM 670 C CA . LEU A 1 89 ? 8.381 -2.630 -6.204 1.00 95.56 89 LEU A CA 1
ATOM 671 C C . LEU A 1 89 ? 7.776 -1.736 -5.111 1.00 95.56 89 LEU A C 1
ATOM 673 O O . LEU A 1 89 ? 7.491 -0.568 -5.373 1.00 95.56 89 LEU A O 1
ATOM 677 N N . LEU A 1 90 ? 7.560 -2.283 -3.912 1.00 95.75 90 LEU A N 1
ATOM 678 C CA . LEU A 1 90 ? 6.909 -1.581 -2.802 1.00 95.75 90 LEU A CA 1
ATOM 679 C C . LEU A 1 90 ? 7.873 -0.712 -1.985 1.00 95.75 90 LEU A C 1
ATOM 681 O O . LEU A 1 90 ? 7.511 0.394 -1.602 1.00 95.75 90 LEU A O 1
ATOM 685 N N . PHE A 1 91 ? 9.098 -1.184 -1.747 1.00 93.94 91 PHE A N 1
ATOM 686 C CA . PHE A 1 91 ? 10.030 -0.593 -0.776 1.00 93.94 91 PHE A CA 1
ATOM 687 C C . PHE A 1 91 ? 11.324 -0.070 -1.410 1.00 93.94 91 PHE A C 1
ATOM 689 O O . PHE A 1 91 ? 12.344 0.077 -0.738 1.00 93.94 91 PHE A O 1
ATOM 696 N N . CYS A 1 92 ? 11.321 0.194 -2.717 1.00 92.81 92 CYS A N 1
ATOM 697 C CA . CYS A 1 92 ? 12.473 0.784 -3.393 1.00 92.81 92 CYS A CA 1
ATOM 698 C C . CYS A 1 92 ? 12.903 2.110 -2.724 1.00 92.81 92 CYS A C 1
ATOM 700 O O . CYS A 1 92 ? 12.060 2.970 -2.450 1.00 92.81 92 CYS A O 1
ATOM 702 N N . PRO A 1 93 ? 14.200 2.311 -2.433 1.00 90.69 93 PRO A N 1
ATOM 703 C CA . PRO A 1 93 ? 14.685 3.572 -1.888 1.00 90.69 93 PRO A CA 1
ATOM 704 C C . PRO A 1 93 ? 14.635 4.660 -2.964 1.00 90.69 93 PRO A C 1
ATOM 706 O O . PRO A 1 93 ? 14.845 4.387 -4.146 1.00 90.69 93 PRO A O 1
ATOM 709 N N . CYS A 1 94 ? 14.379 5.900 -2.552 1.00 89.06 94 CYS A N 1
ATOM 710 C CA . CYS A 1 94 ? 14.248 7.028 -3.467 1.00 89.06 94 CYS A CA 1
ATOM 711 C C . CYS A 1 94 ? 15.078 8.225 -3.022 1.00 89.06 94 CYS A C 1
ATOM 713 O O . CYS A 1 94 ? 15.246 8.473 -1.833 1.00 89.06 94 CYS A O 1
ATOM 715 N N . GLN A 1 95 ? 15.579 8.962 -4.012 1.00 89.31 95 GLN A N 1
ATOM 716 C CA . GLN A 1 95 ? 16.342 10.205 -3.840 1.00 89.31 95 GLN A CA 1
ATOM 717 C C . GLN A 1 95 ? 15.707 11.377 -4.607 1.00 89.31 95 GLN A C 1
ATOM 719 O O . GLN A 1 95 ? 16.258 12.470 -4.645 1.00 89.31 95 GLN A O 1
ATOM 724 N N . THR A 1 96 ? 14.566 11.138 -5.259 1.00 90.06 96 THR A N 1
ATOM 725 C CA . THR A 1 96 ? 13.820 12.123 -6.046 1.00 90.06 96 THR A CA 1
ATOM 726 C C . THR A 1 96 ? 12.324 11.906 -5.856 1.00 90.06 96 THR A C 1
ATOM 728 O O . THR A 1 96 ? 11.875 10.772 -5.649 1.00 90.06 96 THR A O 1
ATOM 731 N N . GLU A 1 97 ? 11.539 12.973 -5.992 1.00 93.81 97 GLU A N 1
ATOM 732 C CA . GLU A 1 97 ? 10.073 12.906 -5.930 1.00 93.81 97 GLU A CA 1
ATOM 733 C C . GLU A 1 97 ? 9.495 11.997 -7.019 1.00 93.81 97 GLU A C 1
ATOM 735 O O . GLU A 1 97 ? 8.589 11.217 -6.756 1.00 93.81 97 GLU A O 1
ATOM 740 N N . GLY A 1 98 ? 10.063 12.001 -8.232 1.00 94.62 98 GLY A N 1
ATOM 741 C CA . GLY A 1 98 ? 9.612 11.114 -9.311 1.00 94.62 98 GLY A CA 1
ATOM 742 C C . GLY A 1 98 ? 9.814 9.622 -9.007 1.00 94.62 98 GLY A C 1
ATOM 743 O O . GLY A 1 98 ? 9.030 8.778 -9.446 1.00 94.62 98 GLY A O 1
ATOM 744 N N . CYS A 1 99 ? 10.849 9.267 -8.237 1.00 95.44 99 CYS A N 1
ATOM 745 C CA . CYS A 1 99 ? 11.012 7.911 -7.713 1.00 95.44 99 CYS A CA 1
ATOM 746 C C . CYS A 1 99 ? 9.966 7.608 -6.632 1.00 95.44 99 CYS A C 1
ATOM 748 O O . CYS A 1 99 ? 9.306 6.571 -6.697 1.00 95.44 99 CYS A O 1
ATOM 750 N N . ALA A 1 100 ? 9.794 8.514 -5.666 1.00 95.38 100 ALA A N 1
ATOM 751 C CA . ALA A 1 100 ? 8.865 8.324 -4.555 1.00 95.38 100 ALA A CA 1
ATOM 752 C C . ALA A 1 100 ? 7.407 8.250 -5.032 1.00 95.38 100 ALA A C 1
ATOM 754 O O . ALA A 1 100 ? 6.652 7.400 -4.565 1.00 95.38 100 ALA A O 1
ATOM 755 N N . GLU A 1 101 ? 7.037 9.035 -6.042 1.00 96.75 101 GLU A N 1
ATOM 756 C CA . GLU A 1 101 ? 5.725 8.957 -6.677 1.00 96.75 101 GLU A CA 1
ATOM 757 C C . GLU A 1 101 ? 5.528 7.609 -7.374 1.00 96.75 101 GLU A C 1
ATOM 759 O O . GLU A 1 101 ? 4.494 6.969 -7.203 1.00 96.75 101 GLU A O 1
ATOM 764 N N . ARG A 1 102 ? 6.544 7.093 -8.082 1.00 97.12 102 ARG A N 1
ATOM 765 C CA . ARG A 1 102 ? 6.479 5.740 -8.662 1.00 97.12 102 ARG A CA 1
ATOM 766 C C . ARG A 1 102 ? 6.242 4.675 -7.590 1.00 97.12 102 ARG A C 1
ATOM 768 O O . ARG A 1 102 ? 5.475 3.749 -7.841 1.00 97.12 102 ARG A O 1
ATOM 775 N N . ARG A 1 103 ? 6.885 4.807 -6.427 1.00 97.00 103 ARG A N 1
ATOM 776 C CA . ARG A 1 103 ? 6.702 3.913 -5.276 1.00 97.00 103 ARG A CA 1
ATOM 777 C C . ARG A 1 103 ? 5.280 3.993 -4.718 1.00 97.00 103 ARG A C 1
ATOM 779 O O . ARG A 1 103 ? 4.633 2.963 -4.552 1.00 97.00 103 ARG A O 1
ATOM 786 N N . ARG A 1 104 ? 4.766 5.207 -4.501 1.00 97.69 104 ARG A N 1
ATOM 787 C CA . ARG A 1 104 ? 3.397 5.471 -4.021 1.00 97.69 104 ARG A CA 1
ATOM 788 C C . ARG A 1 104 ? 2.326 4.926 -4.971 1.00 97.69 104 ARG A C 1
ATOM 790 O O . ARG A 1 104 ? 1.288 4.436 -4.526 1.00 97.69 104 ARG A O 1
ATOM 797 N N . GLN A 1 105 ? 2.592 4.978 -6.275 1.00 97.75 105 GLN A N 1
ATOM 798 C CA . GLN A 1 105 ? 1.694 4.518 -7.336 1.00 97.75 105 GLN A CA 1
ATOM 799 C C . GLN A 1 105 ? 1.678 2.991 -7.529 1.00 97.75 105 GLN A C 1
ATOM 801 O O . GLN A 1 105 ? 0.834 2.482 -8.268 1.00 97.75 105 GLN A O 1
ATOM 806 N N . THR A 1 106 ? 2.562 2.228 -6.869 1.00 98.19 106 THR A N 1
ATOM 807 C CA . THR A 1 106 ? 2.700 0.771 -7.070 1.00 98.19 106 THR A CA 1
ATOM 808 C C . THR A 1 106 ? 1.383 0.001 -6.899 1.00 98.19 106 THR A C 1
ATOM 810 O O . THR A 1 106 ? 1.143 -0.963 -7.636 1.00 98.19 106 THR A O 1
ATOM 813 N N . ILE A 1 107 ? 0.521 0.437 -5.974 1.00 98.06 107 ILE A N 1
ATOM 814 C CA . ILE A 1 107 ? -0.755 -0.223 -5.653 1.00 98.06 107 ILE A CA 1
ATOM 815 C C . ILE A 1 107 ? -1.986 0.434 -6.295 1.00 98.06 107 ILE A C 1
ATOM 817 O O . ILE A 1 107 ? -3.093 -0.023 -6.046 1.00 98.06 107 ILE A O 1
ATOM 821 N N . VAL A 1 108 ? -1.808 1.446 -7.154 1.00 97.56 108 VAL A N 1
ATOM 822 C CA . VAL A 1 108 ? -2.906 2.222 -7.770 1.00 97.56 108 VAL A CA 1
ATOM 823 C C . VAL A 1 108 ? -3.775 2.915 -6.698 1.00 97.56 108 VAL A C 1
ATOM 825 O O . VAL A 1 108 ? -4.943 2.559 -6.504 1.00 97.56 108 VAL A O 1
ATOM 828 N N . PRO A 1 109 ? -3.211 3.897 -5.964 1.00 97.06 109 PRO A N 1
ATOM 829 C CA . PRO A 1 109 ? -3.834 4.474 -4.774 1.00 97.06 109 PRO A CA 1
ATOM 830 C C . PRO A 1 109 ? -5.208 5.097 -5.020 1.00 97.06 109 PRO A C 1
ATOM 832 O O . PRO A 1 109 ? -6.056 4.989 -4.141 1.00 97.06 109 PRO A O 1
ATOM 835 N N . ASP A 1 110 ? -5.458 5.665 -6.200 1.00 94.75 110 ASP A N 1
ATOM 836 C CA . ASP A 1 110 ? -6.750 6.276 -6.556 1.00 94.75 110 ASP A CA 1
ATOM 837 C C . ASP A 1 110 ? -7.923 5.284 -6.497 1.00 94.75 110 ASP A C 1
ATOM 839 O O . ASP A 1 110 ? -9.076 5.690 -6.392 1.00 94.75 110 ASP A O 1
ATOM 843 N N . CYS A 1 111 ? -7.630 3.982 -6.556 1.00 95.94 111 CYS A N 1
ATOM 844 C CA . CYS A 1 111 ? -8.616 2.916 -6.436 1.00 95.94 111 CYS A CA 1
ATOM 845 C C . CYS A 1 111 ? -8.478 2.115 -5.134 1.00 95.94 111 CYS A C 1
ATOM 847 O O . CYS A 1 111 ? -9.467 1.738 -4.504 1.00 95.94 111 CYS A O 1
ATOM 849 N N . SER A 1 112 ? -7.243 1.777 -4.750 1.00 96.94 112 SER A N 1
ATOM 850 C CA . SER A 1 112 ? -6.991 0.828 -3.663 1.00 96.94 112 SER A CA 1
ATOM 851 C C . SER A 1 112 ? -6.918 1.476 -2.283 1.00 96.94 112 SER A C 1
ATOM 853 O O . SER A 1 112 ? -7.074 0.768 -1.286 1.00 96.94 112 SER A O 1
ATOM 855 N N . TYR A 1 113 ? -6.626 2.776 -2.218 1.00 97.50 113 TYR A N 1
ATOM 856 C CA . TYR A 1 113 ? -6.223 3.470 -0.996 1.00 97.50 113 TYR A CA 1
ATOM 857 C C . TYR A 1 113 ? -7.119 4.672 -0.697 1.00 97.50 113 TYR A C 1
ATOM 859 O O . TYR A 1 113 ? -7.728 4.716 0.366 1.00 97.50 113 TYR A O 1
ATOM 867 N N . ILE A 1 114 ? -7.223 5.610 -1.638 1.00 94.56 114 ILE A N 1
ATOM 868 C CA . ILE A 1 114 ? -7.952 6.868 -1.477 1.00 94.56 114 ILE A CA 1
ATOM 869 C C . ILE A 1 114 ? -9.458 6.605 -1.525 1.00 94.56 114 ILE A C 1
ATOM 871 O O . ILE A 1 114 ? -9.962 5.939 -2.426 1.00 94.56 114 ILE A O 1
ATOM 875 N N . GLU A 1 115 ? -10.175 7.177 -0.564 1.00 90.88 115 GLU A N 1
ATOM 876 C CA . GLU A 1 115 ? -11.633 7.279 -0.555 1.00 90.88 115 GLU A CA 1
ATOM 877 C C . GLU A 1 115 ? -12.067 8.739 -0.412 1.00 90.88 115 GLU A C 1
ATOM 879 O O . GLU A 1 115 ? -11.265 9.605 -0.054 1.00 90.88 115 GLU A O 1
ATOM 884 N N . LYS A 1 116 ? -13.350 9.013 -0.682 1.00 90.19 116 LYS A N 1
ATOM 885 C CA . LYS A 1 116 ? -13.925 10.366 -0.602 1.00 90.19 116 LYS A CA 1
ATOM 886 C C . LYS A 1 116 ? -13.751 10.987 0.783 1.00 90.19 116 LYS A C 1
ATOM 888 O O . LYS A 1 116 ? -13.458 12.172 0.893 1.00 90.19 116 LYS A O 1
ATOM 893 N N . GLU A 1 117 ? -13.906 10.174 1.820 1.00 92.94 117 GLU A N 1
ATOM 894 C CA . GLU A 1 117 ? -13.785 10.589 3.211 1.00 92.94 117 GLU A CA 1
ATOM 895 C C . GLU A 1 117 ? -12.685 9.784 3.904 1.00 92.94 117 GLU A C 1
ATOM 897 O O . GLU A 1 117 ? -12.367 8.659 3.512 1.00 92.94 117 GLU A O 1
ATOM 902 N N . LYS A 1 118 ? -12.070 10.382 4.928 1.00 95.38 118 LYS A N 1
ATOM 903 C CA . LYS A 1 118 ? -11.142 9.682 5.818 1.00 95.38 118 LYS A CA 1
ATOM 904 C C . LYS A 1 118 ? -11.875 9.347 7.117 1.00 95.38 118 LYS A C 1
ATOM 906 O O . LYS A 1 118 ? -12.047 10.263 7.926 1.00 95.38 118 LYS A O 1
ATOM 911 N N . PRO A 1 119 ? -12.279 8.084 7.338 1.00 96.19 119 PRO A N 1
ATOM 912 C CA . PRO A 1 119 ? -12.961 7.693 8.564 1.00 96.19 119 PRO A CA 1
ATOM 913 C C . PRO A 1 119 ? -12.031 7.805 9.776 1.00 96.19 119 PRO A C 1
ATOM 915 O O . PRO A 1 119 ? -10.813 8.011 9.654 1.00 96.19 119 PRO A O 1
ATOM 918 N N . ASN A 1 120 ? -12.607 7.630 10.963 1.00 97.75 120 ASN A N 1
ATOM 919 C CA . ASN A 1 120 ? -11.817 7.505 12.176 1.00 97.75 120 ASN A CA 1
ATOM 920 C C . ASN A 1 120 ? -11.003 6.195 12.150 1.00 97.75 120 ASN A C 1
ATOM 922 O O . ASN A 1 120 ? -11.526 5.138 11.793 1.00 97.75 120 ASN A O 1
ATOM 926 N N . CYS A 1 121 ? -9.726 6.221 12.541 1.00 98.06 121 CYS A N 1
ATOM 927 C CA . CYS A 1 121 ? -8.889 5.018 12.494 1.00 98.06 121 CYS A CA 1
ATOM 928 C C . CYS A 1 121 ? -9.392 3.883 13.400 1.00 98.06 121 CYS A C 1
ATOM 930 O O . CYS A 1 121 ? -9.221 2.714 13.055 1.00 98.06 121 CYS A O 1
ATOM 932 N N . LEU A 1 122 ? -10.059 4.198 14.516 1.00 97.88 122 LEU A N 1
ATOM 933 C CA . LEU A 1 122 ? -10.661 3.183 15.384 1.00 97.88 122 LEU A CA 1
ATOM 934 C C . LEU A 1 122 ? -11.879 2.520 14.735 1.00 97.88 122 LEU A C 1
ATOM 936 O O . LEU A 1 122 ? -12.141 1.346 14.985 1.00 97.88 122 LEU A O 1
ATOM 940 N N . GLU A 1 123 ? -12.614 3.234 13.883 1.00 96.38 123 GLU A N 1
ATOM 941 C CA . GLU A 1 123 ? -13.688 2.646 13.080 1.00 96.38 123 GLU A CA 1
ATOM 942 C C . GLU A 1 123 ? -13.118 1.687 12.034 1.00 96.38 123 GLU A C 1
ATOM 944 O O . GLU A 1 123 ? -13.539 0.532 11.965 1.00 96.38 123 GLU A O 1
ATOM 949 N N . LEU A 1 124 ? -12.079 2.112 11.309 1.00 95.94 124 LEU A N 1
ATOM 950 C CA . LEU A 1 124 ? -11.381 1.254 10.350 1.00 95.94 124 LEU A CA 1
ATOM 951 C C . LEU A 1 124 ? -10.826 -0.013 11.024 1.00 95.94 124 LEU A C 1
ATOM 953 O O . LEU A 1 124 ? -10.946 -1.124 10.499 1.00 95.94 124 LEU A O 1
ATOM 957 N N . TRP A 1 125 ? -10.273 0.134 12.231 1.00 96.44 125 TRP A N 1
ATOM 958 C CA . TRP A 1 125 ? -9.812 -0.988 13.042 1.00 96.44 125 TRP A CA 1
ATOM 959 C C . TRP A 1 125 ? -10.955 -1.930 13.447 1.00 96.44 125 TRP A C 1
ATOM 961 O O . TRP A 1 125 ? -10.811 -3.150 13.330 1.00 96.44 125 TRP A O 1
ATOM 971 N N . LYS A 1 126 ? -12.114 -1.398 13.862 1.00 97.00 126 LYS A N 1
ATOM 972 C CA . LYS A 1 126 ? -13.311 -2.196 14.185 1.00 97.00 126 LYS A CA 1
ATOM 973 C C . LYS A 1 126 ? -13.793 -3.009 12.982 1.00 97.00 126 LYS A C 1
ATOM 975 O O . LYS A 1 126 ? -14.042 -4.203 13.144 1.00 97.00 126 LYS A O 1
ATOM 980 N N . VAL A 1 127 ? -13.864 -2.406 11.794 1.00 97.31 127 VAL A N 1
ATOM 981 C CA . VAL A 1 127 ? -14.249 -3.105 10.553 1.00 97.31 127 VAL A CA 1
ATOM 982 C C . VAL A 1 127 ? -13.252 -4.227 10.240 1.00 97.31 127 VAL A C 1
ATOM 984 O O . VAL A 1 127 ? -13.649 -5.375 10.041 1.00 97.31 127 VAL A O 1
ATOM 987 N N . CYS A 1 128 ? -11.947 -3.947 10.305 1.00 97.75 128 CYS A N 1
ATOM 988 C CA . CYS A 1 128 ? -10.911 -4.960 10.089 1.00 97.75 128 CYS A CA 1
ATOM 989 C C . CYS A 1 128 ? -11.007 -6.144 11.065 1.00 97.75 128 CYS A C 1
ATOM 991 O O . CYS A 1 128 ? -10.763 -7.284 10.681 1.00 97.75 128 CYS A O 1
ATOM 993 N N . ARG A 1 129 ? -11.387 -5.908 12.327 1.00 96.94 129 ARG A N 1
ATOM 994 C CA . ARG A 1 129 ? -11.553 -6.979 13.325 1.00 96.94 129 ARG A CA 1
ATOM 995 C C . ARG A 1 129 ? -12.718 -7.925 13.023 1.00 96.94 129 ARG A C 1
ATOM 997 O O . ARG A 1 129 ? -12.706 -9.051 13.530 1.00 96.94 129 ARG A O 1
ATOM 1004 N N . GLN A 1 130 ? -13.706 -7.483 12.247 1.00 98.06 130 GLN A N 1
ATOM 1005 C CA . GLN A 1 130 ? -14.840 -8.306 11.821 1.00 98.06 130 GLN A CA 1
ATOM 1006 C C . GLN A 1 130 ? -14.488 -9.187 10.612 1.00 98.06 130 GLN A C 1
ATOM 1008 O O . GLN A 1 130 ? -15.020 -10.289 10.486 1.00 98.06 130 GLN A O 1
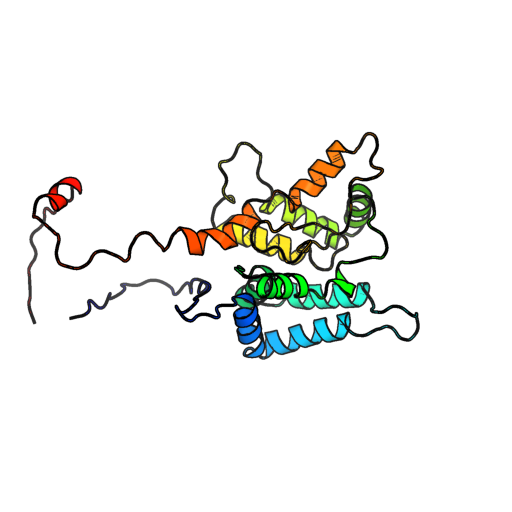ATOM 1013 N N . ASP A 1 131 ? -13.554 -8.752 9.762 1.00 97.94 131 ASP A N 1
ATOM 1014 C CA . ASP A 1 131 ? -13.033 -9.547 8.648 1.00 97.94 131 ASP A CA 1
ATOM 1015 C C . ASP A 1 131 ? -11.904 -10.483 9.114 1.00 97.94 131 ASP A C 1
ATOM 1017 O O . ASP A 1 131 ? -10.867 -10.054 9.622 1.00 97.94 131 ASP A O 1
ATOM 1021 N N . SER A 1 132 ? -12.083 -11.795 8.943 1.00 98.19 132 SER A N 1
ATOM 1022 C CA . SER A 1 132 ? -11.127 -12.792 9.450 1.00 98.19 132 SER A CA 1
ATOM 1023 C C . SER A 1 132 ? -9.740 -12.665 8.814 1.00 98.19 132 SER A C 1
ATOM 1025 O O . SER A 1 132 ? -8.730 -12.861 9.498 1.00 98.19 132 SER A O 1
ATOM 1027 N N . LEU A 1 133 ? -9.689 -12.302 7.529 1.00 97.81 133 LEU A N 1
ATOM 1028 C CA . LEU A 1 133 ? -8.450 -12.105 6.792 1.00 97.81 133 LEU A CA 1
ATOM 1029 C C . LEU A 1 133 ? -7.714 -10.863 7.304 1.00 97.81 133 LEU A C 1
ATOM 1031 O O . LEU A 1 133 ? -6.553 -10.974 7.689 1.00 97.81 133 LEU A O 1
ATOM 1035 N N . CYS A 1 134 ? -8.380 -9.708 7.355 1.00 98.44 134 CYS A N 1
ATOM 1036 C CA . CYS A 1 134 ? -7.809 -8.454 7.838 1.00 98.44 134 CYS A CA 1
ATOM 1037 C C . CYS A 1 134 ? -7.324 -8.589 9.282 1.00 98.44 134 CYS A C 1
ATOM 1039 O O . CYS A 1 134 ? -6.176 -8.258 9.573 1.00 98.44 134 CYS A O 1
ATOM 1041 N N . ARG A 1 135 ? -8.142 -9.174 10.165 1.00 98.31 135 ARG A N 1
ATOM 1042 C CA . ARG A 1 135 ? -7.779 -9.416 11.565 1.00 98.31 135 ARG A CA 1
ATOM 1043 C C . ARG A 1 135 ? -6.488 -10.221 11.707 1.00 98.31 135 ARG A C 1
ATOM 1045 O O . ARG A 1 135 ? -5.627 -9.841 12.494 1.00 98.31 135 ARG A O 1
ATOM 1052 N N . SER A 1 136 ? -6.345 -11.315 10.957 1.00 98.38 136 SER A N 1
ATOM 1053 C CA . SER A 1 136 ? -5.128 -12.139 10.988 1.00 98.38 136 SER A CA 1
ATOM 1054 C C . SER A 1 136 ? -3.918 -11.381 10.440 1.00 98.38 136 SER A C 1
ATOM 1056 O O . SER A 1 136 ? -2.862 -11.386 11.061 1.00 98.38 136 SER A O 1
ATOM 1058 N N . ARG A 1 137 ? -4.078 -10.683 9.312 1.00 98.06 137 ARG A N 1
ATOM 1059 C CA . ARG A 1 137 ? -2.999 -9.926 8.655 1.00 98.06 137 ARG A CA 1
ATOM 1060 C C . ARG A 1 137 ? -2.503 -8.764 9.525 1.00 98.06 137 ARG A C 1
ATOM 1062 O O . ARG A 1 137 ? -1.304 -8.512 9.583 1.00 98.06 137 ARG A O 1
ATOM 1069 N N . LEU A 1 138 ? -3.416 -8.082 10.221 1.00 97.25 138 LEU A N 1
ATOM 1070 C CA . LEU A 1 138 ? -3.088 -7.024 11.174 1.00 97.25 138 LEU A CA 1
ATOM 1071 C C . LEU A 1 138 ? -2.360 -7.570 12.400 1.00 97.25 138 LEU A C 1
ATOM 1073 O O . LEU A 1 138 ? -1.376 -6.970 12.815 1.00 97.25 138 LEU A O 1
ATOM 1077 N N . ALA A 1 139 ? -2.796 -8.703 12.953 1.00 95.69 139 ALA A N 1
ATOM 1078 C CA . ALA A 1 139 ? -2.095 -9.335 14.068 1.00 95.69 139 ALA A CA 1
ATOM 1079 C C . ALA A 1 139 ? -0.649 -9.707 13.690 1.00 95.69 139 ALA A C 1
ATOM 1081 O O . ALA A 1 139 ? 0.269 -9.380 14.439 1.00 95.69 139 ALA A O 1
ATOM 1082 N N . ASP A 1 140 ? -0.441 -10.292 12.503 1.00 94.38 140 ASP A N 1
ATOM 1083 C CA . ASP A 1 140 ? 0.896 -10.610 11.982 1.00 94.38 140 ASP A CA 1
ATOM 1084 C C . ASP A 1 140 ? 1.759 -9.344 11.827 1.00 94.38 140 ASP A C 1
ATOM 1086 O O . ASP A 1 140 ? 2.932 -9.334 12.199 1.00 94.38 140 ASP A O 1
ATOM 1090 N N . TYR A 1 141 ? 1.187 -8.255 11.299 1.00 93.69 141 TYR A N 1
ATOM 1091 C CA . TYR A 1 141 ? 1.887 -6.974 11.171 1.00 93.69 141 TYR A CA 1
ATOM 1092 C C . TYR A 1 141 ? 2.313 -6.415 12.527 1.00 93.69 141 TYR A C 1
ATOM 1094 O O . TYR A 1 141 ? 3.481 -6.079 12.707 1.00 93.69 141 TYR A O 1
ATOM 1102 N N . LEU A 1 142 ? 1.393 -6.353 13.489 1.00 91.06 142 LEU A N 1
ATOM 1103 C CA . LEU A 1 142 ? 1.691 -5.843 14.824 1.00 91.06 142 LEU A CA 1
ATOM 1104 C C . LEU A 1 142 ? 2.744 -6.711 15.524 1.00 91.06 142 LEU A C 1
ATOM 1106 O O . LEU A 1 142 ? 3.654 -6.168 16.132 1.00 91.06 142 LEU A O 1
ATOM 1110 N N . ALA A 1 143 ? 2.687 -8.036 15.384 1.00 89.06 143 ALA A N 1
ATOM 1111 C CA . ALA A 1 143 ? 3.669 -8.933 15.990 1.00 89.06 143 ALA A CA 1
ATOM 1112 C C . ALA A 1 143 ? 5.080 -8.786 15.391 1.00 89.06 143 ALA A C 1
ATOM 1114 O O . ALA A 1 143 ? 6.064 -8.864 16.120 1.00 89.06 143 ALA A O 1
ATOM 1115 N N . ASN A 1 144 ? 5.183 -8.573 14.075 1.00 88.06 144 ASN A N 1
ATOM 1116 C CA . ASN A 1 144 ? 6.469 -8.571 13.372 1.00 88.06 144 ASN A CA 1
ATOM 1117 C C . ASN A 1 144 ? 7.099 -7.179 13.222 1.00 88.06 144 ASN A C 1
ATOM 1119 O O . ASN A 1 144 ? 8.313 -7.080 13.053 1.00 88.06 144 ASN A O 1
ATOM 1123 N N . CYS A 1 145 ? 6.293 -6.114 13.239 1.00 86.06 145 CYS A N 1
ATOM 1124 C CA . CYS A 1 145 ? 6.747 -4.747 12.977 1.00 86.06 145 CYS A CA 1
ATOM 1125 C C . CYS A 1 145 ? 6.709 -3.824 14.198 1.00 86.06 145 CYS A C 1
ATOM 1127 O O . CYS A 1 145 ? 7.269 -2.728 14.122 1.00 86.06 145 CYS A O 1
ATOM 1129 N N . TRP A 1 146 ? 6.024 -4.195 15.284 1.00 77.69 146 TRP A N 1
ATOM 1130 C CA . TRP A 1 146 ? 5.989 -3.370 16.489 1.00 77.69 146 TRP A CA 1
ATOM 1131 C C . TRP A 1 146 ? 7.236 -3.576 17.341 1.00 77.69 146 TRP A C 1
ATOM 1133 O O . TRP A 1 146 ? 7.642 -4.706 17.603 1.00 77.69 146 TRP A O 1
ATOM 1143 N N . MET A 1 147 ? 7.796 -2.468 17.823 1.00 66.88 147 MET A N 1
ATOM 1144 C CA . MET A 1 147 ? 8.893 -2.457 18.783 1.00 66.88 147 MET A CA 1
ATOM 1145 C C . MET A 1 147 ? 8.505 -1.609 19.996 1.00 66.88 147 MET A C 1
ATOM 1147 O O . MET A 1 147 ? 8.010 -0.493 19.817 1.00 66.88 147 MET A O 1
ATOM 1151 N N . PRO A 1 148 ? 8.735 -2.089 21.231 1.00 59.84 148 PRO A N 1
ATOM 1152 C CA . PRO A 1 148 ? 8.584 -1.261 22.417 1.00 59.84 148 PRO A CA 1
ATOM 1153 C C . PRO A 1 148 ? 9.548 -0.059 22.379 1.00 59.84 148 PRO A C 1
ATOM 1155 O O . PRO A 1 148 ? 10.680 -0.201 21.910 1.00 59.84 148 PRO A O 1
ATOM 1158 N N . PRO A 1 149 ? 9.180 1.099 22.958 1.00 54.34 149 PRO A N 1
ATOM 1159 C CA . PRO A 1 149 ? 10.006 2.315 22.955 1.00 54.34 149 PRO A CA 1
ATOM 1160 C C . PRO A 1 149 ? 11.421 2.165 23.549 1.00 54.34 149 PRO A C 1
ATOM 1162 O O . PRO A 1 149 ? 12.265 3.036 23.357 1.00 54.34 149 PRO A O 1
ATOM 1165 N N . HIS A 1 150 ? 11.689 1.086 24.292 1.00 54.31 150 HIS A N 1
ATOM 1166 C CA . HIS A 1 150 ? 12.923 0.880 25.059 1.00 54.31 150 HIS A CA 1
ATOM 1167 C C . HIS A 1 150 ? 13.940 -0.061 24.396 1.00 54.31 150 HIS A C 1
ATOM 1169 O O . HIS A 1 150 ? 15.032 -0.252 24.928 1.00 54.31 150 HIS A O 1
ATOM 1175 N N . THR A 1 151 ? 13.619 -0.650 23.243 1.00 54.06 151 THR A N 1
ATOM 1176 C CA . THR A 1 151 ? 14.573 -1.458 22.470 1.00 54.06 151 THR A CA 1
ATOM 1177 C C . THR A 1 151 ? 15.297 -0.574 21.461 1.00 54.06 151 THR A C 1
ATOM 1179 O O . THR A 1 151 ? 14.652 0.086 20.650 1.00 54.06 151 THR A O 1
ATOM 1182 N N . ALA A 1 152 ? 16.632 -0.539 21.521 1.00 50.91 152 ALA A N 1
ATOM 1183 C CA . ALA A 1 152 ? 17.482 0.285 20.664 1.00 50.91 152 ALA A CA 1
ATOM 1184 C C . ALA A 1 152 ? 17.129 0.134 19.170 1.00 50.91 152 ALA A C 1
ATOM 1186 O O . ALA A 1 152 ? 17.387 -0.914 18.586 1.00 50.91 152 ALA A O 1
ATOM 1187 N N . SER A 1 153 ? 16.513 1.190 18.619 1.00 52.25 153 SER A N 1
ATOM 1188 C CA . SER A 1 153 ? 16.379 1.685 17.229 1.00 52.25 153 SER A CA 1
ATOM 1189 C C . SER A 1 153 ? 16.261 0.749 16.017 1.00 52.25 153 SER A C 1
ATOM 1191 O O . SER A 1 153 ? 16.023 1.254 14.928 1.00 52.25 153 SER A O 1
ATOM 1193 N N . THR A 1 154 ? 16.383 -0.562 16.142 1.00 57.94 154 THR A N 1
ATOM 1194 C CA . THR A 1 154 ? 16.547 -1.492 15.018 1.00 57.94 154 THR A CA 1
ATOM 1195 C C . THR A 1 154 ? 15.412 -2.508 15.030 1.00 57.94 154 THR A C 1
ATOM 1197 O O . THR A 1 154 ? 15.010 -2.955 16.105 1.00 57.94 154 THR A O 1
ATOM 1200 N N . CYS A 1 155 ? 14.902 -2.895 13.850 1.00 63.53 155 CYS A N 1
ATOM 1201 C CA . CYS A 1 155 ? 14.062 -4.094 13.717 1.00 63.53 155 CYS A CA 1
ATOM 1202 C C . CYS A 1 155 ? 14.682 -5.249 14.520 1.00 63.53 155 CYS A C 1
ATOM 1204 O O . CYS A 1 155 ? 15.913 -5.369 14.529 1.00 63.53 155 CYS A O 1
ATOM 1206 N N . PRO A 1 156 ? 13.886 -6.140 15.123 1.00 55.94 156 PRO A N 1
ATOM 1207 C CA . PRO A 1 156 ? 14.444 -7.227 15.911 1.00 55.94 156 PRO A CA 1
ATOM 1208 C C . PRO A 1 156 ? 15.181 -8.239 15.003 1.00 55.94 156 PRO A C 1
ATOM 1210 O O . PRO A 1 156 ? 14.593 -9.175 14.503 1.00 55.94 156 PRO A O 1
ATOM 1213 N N . ASN A 1 157 ? 16.484 -8.074 14.767 1.00 59.84 157 ASN A N 1
ATOM 1214 C CA . ASN A 1 157 ? 17.302 -8.888 13.846 1.00 59.84 157 ASN A CA 1
ATOM 1215 C C . ASN A 1 157 ? 16.845 -8.866 12.359 1.00 59.84 157 ASN A C 1
ATOM 1217 O O . ASN A 1 157 ? 15.742 -8.452 11.999 1.00 59.84 157 ASN A O 1
ATOM 1221 N N . GLN A 1 158 ? 17.729 -9.300 11.449 1.00 59.88 158 GLN A N 1
ATOM 1222 C CA . GLN A 1 158 ? 17.499 -9.275 9.992 1.00 59.88 158 GLN A CA 1
ATOM 1223 C C . GLN A 1 158 ? 16.314 -10.154 9.548 1.00 59.88 158 GLN A C 1
ATOM 1225 O O . GLN A 1 158 ? 15.607 -9.796 8.600 1.00 59.88 158 GLN A O 1
ATOM 1230 N N . ASP A 1 159 ? 16.061 -11.249 10.266 1.00 61.50 159 ASP A N 1
ATOM 1231 C CA . ASP A 1 159 ? 14.922 -12.136 10.020 1.00 61.50 159 ASP A CA 1
ATOM 1232 C C . ASP A 1 159 ? 13.585 -11.437 10.306 1.00 61.50 159 ASP A C 1
ATOM 1234 O O . ASP A 1 159 ? 12.661 -11.533 9.492 1.00 61.50 159 ASP A O 1
ATOM 1238 N N . ASN A 1 160 ? 13.489 -10.624 11.369 1.00 71.56 160 ASN A N 1
ATOM 1239 C CA . ASN A 1 160 ? 12.233 -9.919 11.638 1.00 71.56 160 ASN A CA 1
ATOM 1240 C C . ASN A 1 160 ? 12.040 -8.699 10.738 1.00 71.56 160 ASN A C 1
ATOM 1242 O O . ASN A 1 160 ? 10.899 -8.316 10.501 1.00 71.56 160 ASN A O 1
ATOM 1246 N N . HIS A 1 161 ? 13.096 -8.127 10.149 1.00 82.44 161 HIS A N 1
ATOM 1247 C CA . HIS A 1 161 ? 12.909 -7.106 9.114 1.00 82.44 161 HIS A CA 1
ATOM 1248 C C . HIS A 1 161 ? 12.195 -7.690 7.882 1.00 82.44 161 HIS A C 1
ATOM 1250 O O . HIS A 1 161 ? 11.222 -7.112 7.399 1.00 82.44 161 HIS A O 1
ATOM 1256 N N . GLN A 1 162 ? 12.602 -8.872 7.401 1.00 86.69 162 GLN A N 1
ATOM 1257 C CA . GLN A 1 162 ? 11.895 -9.531 6.294 1.00 86.69 162 GLN A CA 1
ATOM 1258 C C . GLN A 1 162 ? 10.486 -9.990 6.691 1.00 86.69 162 GLN A C 1
ATOM 1260 O O . GLN A 1 162 ? 9.558 -9.858 5.885 1.00 86.69 162 GLN A O 1
ATOM 1265 N N . ALA A 1 163 ? 10.294 -10.471 7.924 1.00 89.19 163 ALA A N 1
ATOM 1266 C CA . ALA A 1 163 ? 8.968 -10.806 8.445 1.00 89.19 163 ALA A CA 1
ATOM 1267 C C . ALA A 1 163 ? 8.054 -9.572 8.522 1.00 89.19 163 ALA A C 1
ATOM 1269 O O . ALA A 1 163 ? 6.880 -9.648 8.147 1.00 89.19 163 ALA A O 1
ATOM 1270 N N . CYS A 1 164 ? 8.596 -8.420 8.926 1.00 91.38 164 CYS A N 1
ATOM 1271 C CA . CYS A 1 164 ? 7.875 -7.156 8.960 1.00 91.38 164 CYS A CA 1
ATOM 1272 C C . CYS A 1 164 ? 7.467 -6.702 7.552 1.00 91.38 164 CYS A C 1
ATOM 1274 O O . CYS A 1 164 ? 6.281 -6.484 7.305 1.00 91.38 164 CYS A O 1
ATOM 1276 N N . LEU A 1 165 ? 8.402 -6.651 6.593 1.00 92.06 165 LEU A N 1
ATOM 1277 C CA . LEU A 1 165 ? 8.096 -6.288 5.199 1.00 92.06 165 LEU A CA 1
ATOM 1278 C C . LEU A 1 165 ? 7.049 -7.223 4.575 1.00 92.06 165 LEU A C 1
ATOM 1280 O O . LEU A 1 165 ? 6.150 -6.770 3.862 1.00 92.06 165 LEU A O 1
ATOM 1284 N N . SER A 1 166 ? 7.131 -8.519 4.880 1.00 93.75 166 SER A N 1
ATOM 1285 C CA . SER A 1 166 ? 6.160 -9.514 4.415 1.00 93.75 166 SER A CA 1
ATOM 1286 C C . SER A 1 166 ? 4.782 -9.285 5.040 1.00 93.75 166 SER A C 1
ATOM 1288 O O . SER A 1 166 ? 3.769 -9.314 4.342 1.00 93.75 166 SER A O 1
ATOM 1290 N N . SER A 1 167 ? 4.725 -9.004 6.344 1.00 95.06 167 SER A N 1
ATOM 1291 C CA . SER A 1 167 ? 3.470 -8.742 7.060 1.00 95.06 167 SER A CA 1
ATOM 1292 C C . SER A 1 167 ? 2.823 -7.430 6.613 1.00 95.06 167 SER A C 1
ATOM 1294 O O . SER A 1 167 ? 1.619 -7.395 6.368 1.00 95.06 167 SER A O 1
ATOM 1296 N N . PHE A 1 168 ? 3.625 -6.384 6.391 1.00 95.62 168 PHE A N 1
ATOM 1297 C CA . PHE A 1 168 ? 3.184 -5.132 5.778 1.00 95.62 168 PHE A CA 1
ATOM 1298 C C . PHE A 1 168 ? 2.593 -5.370 4.388 1.00 95.62 168 PHE A C 1
ATOM 1300 O O . PHE A 1 168 ? 1.476 -4.949 4.097 1.00 95.62 168 PHE A O 1
ATOM 1307 N N . THR A 1 169 ? 3.323 -6.084 3.528 1.00 97.19 169 THR A N 1
ATOM 1308 C CA . THR A 1 169 ? 2.889 -6.381 2.155 1.00 97.19 169 THR A CA 1
ATOM 1309 C C . THR A 1 169 ? 1.546 -7.106 2.152 1.00 97.19 169 THR A C 1
ATOM 1311 O O . THR A 1 169 ? 0.683 -6.843 1.316 1.00 97.19 169 THR A O 1
ATOM 1314 N N . ARG A 1 170 ? 1.336 -7.982 3.135 1.00 97.69 170 ARG A N 1
ATOM 1315 C CA . ARG A 1 170 ? 0.100 -8.737 3.300 1.00 97.69 170 ARG A CA 1
ATOM 1316 C C . ARG A 1 170 ? -1.091 -7.866 3.735 1.00 97.69 170 ARG A C 1
ATOM 1318 O O . ARG A 1 170 ? -2.216 -8.250 3.420 1.00 97.69 170 ARG A O 1
ATOM 1325 N N . LEU A 1 171 ? -0.898 -6.715 4.380 1.00 98.19 171 LEU A N 1
ATOM 1326 C CA . LEU A 1 171 ? -1.998 -5.787 4.694 1.00 98.19 171 LEU A CA 1
ATOM 1327 C C . LEU A 1 171 ? -2.629 -5.150 3.448 1.00 98.19 171 LEU A C 1
ATOM 1329 O O . LEU A 1 171 ? -3.811 -4.800 3.460 1.00 98.19 171 LEU A O 1
ATOM 1333 N N . ILE A 1 172 ? -1.864 -5.014 2.364 1.00 98.62 172 ILE A N 1
ATOM 1334 C CA . ILE A 1 172 ? -2.335 -4.374 1.136 1.00 98.62 172 ILE A CA 1
ATOM 1335 C C . ILE A 1 172 ? -3.484 -5.181 0.524 1.00 98.62 172 ILE A C 1
ATOM 1337 O O . ILE A 1 172 ? -3.382 -6.381 0.257 1.00 98.62 172 ILE A O 1
ATOM 1341 N N . GLY A 1 173 ? -4.589 -4.486 0.258 1.00 97.81 173 GLY A N 1
ATOM 1342 C CA . GLY A 1 173 ? -5.822 -5.092 -0.220 1.00 97.81 173 GLY A CA 1
ATOM 1343 C C . GLY A 1 173 ? -6.692 -5.647 0.905 1.00 97.81 173 GLY A C 1
ATOM 1344 O O . GLY A 1 173 ? -7.554 -6.468 0.624 1.00 97.81 173 GLY A O 1
ATOM 1345 N N . THR A 1 174 ? -6.477 -5.260 2.159 1.00 98.19 174 THR A N 1
ATOM 1346 C CA . THR A 1 174 ? -7.457 -5.421 3.247 1.00 98.19 174 THR A CA 1
ATOM 1347 C C . THR A 1 174 ? -8.119 -4.073 3.562 1.00 98.19 174 THR A C 1
ATOM 1349 O O . THR A 1 174 ? -7.771 -3.058 2.953 1.00 98.19 174 THR A O 1
ATOM 1352 N N . GLU A 1 175 ? -9.049 -4.038 4.518 1.00 95.81 175 GLU A N 1
ATOM 1353 C CA . GLU A 1 175 ? -9.647 -2.780 5.000 1.00 95.81 175 GLU A CA 1
ATOM 1354 C C . GLU A 1 175 ? -8.573 -1.807 5.515 1.00 95.81 175 GLU A C 1
ATOM 1356 O O . GLU A 1 175 ? -8.596 -0.618 5.209 1.00 95.81 175 GLU A O 1
ATOM 1361 N N . ILE A 1 176 ? -7.541 -2.324 6.190 1.00 97.38 176 ILE A N 1
ATOM 1362 C CA . ILE A 1 176 ? -6.352 -1.552 6.567 1.00 97.38 176 ILE A CA 1
ATOM 1363 C C . ILE A 1 176 ? -5.304 -1.716 5.463 1.00 97.38 176 ILE A C 1
ATOM 1365 O O . ILE A 1 176 ? -4.372 -2.506 5.578 1.00 97.38 176 ILE A O 1
ATOM 1369 N N . THR A 1 177 ? -5.461 -0.971 4.367 1.00 98.31 177 THR A N 1
ATOM 1370 C CA . THR A 1 177 ? -4.441 -0.876 3.309 1.00 98.31 177 THR A CA 1
ATOM 1371 C C . THR A 1 177 ? -3.538 0.338 3.568 1.00 98.31 177 THR A C 1
ATOM 1373 O O . THR A 1 177 ? -3.987 1.465 3.346 1.00 98.31 177 THR A O 1
ATOM 1376 N N . PRO A 1 178 ? -2.285 0.156 4.032 1.00 97.62 178 PRO A N 1
ATOM 1377 C CA . PRO A 1 178 ? -1.338 1.256 4.184 1.00 97.62 178 PRO A CA 1
ATOM 1378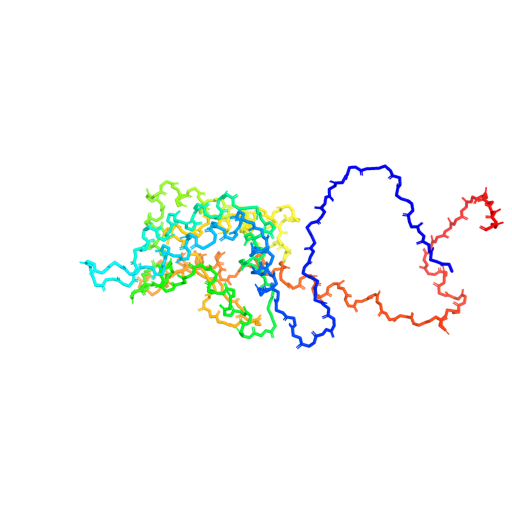 C C . PRO A 1 178 ? -0.713 1.663 2.841 1.00 97.62 178 PRO A C 1
ATOM 1380 O O . PRO A 1 178 ? -0.508 0.825 1.961 1.00 97.62 178 PRO A O 1
ATOM 1383 N N . ASN A 1 179 ? -0.363 2.942 2.694 1.00 98.00 179 ASN A N 1
ATOM 1384 C CA . ASN A 1 179 ? 0.446 3.438 1.579 1.00 98.00 179 ASN A CA 1
ATOM 1385 C C . ASN A 1 179 ? 1.296 4.648 1.994 1.00 98.00 179 ASN A C 1
ATOM 1387 O O . ASN A 1 179 ? 1.066 5.246 3.046 1.00 98.00 179 ASN A O 1
ATOM 1391 N N . TYR A 1 180 ? 2.249 5.032 1.143 1.00 96.56 180 TYR A N 1
ATOM 1392 C CA . TYR A 1 180 ? 2.936 6.318 1.254 1.00 96.56 180 TYR A CA 1
ATOM 1393 C C . TYR A 1 180 ? 1.923 7.465 1.134 1.00 96.56 180 TYR A C 1
ATOM 1395 O O . TYR A 1 180 ? 1.102 7.485 0.211 1.00 96.56 180 TYR A O 1
ATOM 1403 N N . VAL A 1 181 ? 1.966 8.400 2.083 1.00 95.19 181 VAL A N 1
ATOM 1404 C CA . VAL A 1 181 ? 1.014 9.521 2.161 1.00 95.19 181 VAL A CA 1
ATOM 1405 C C . VAL A 1 181 ? 1.236 10.518 1.023 1.00 95.19 181 VAL A C 1
ATOM 1407 O O . VAL A 1 181 ? 0.268 11.016 0.450 1.00 95.19 181 VAL A O 1
ATOM 1410 N N . ASP A 1 182 ? 2.495 10.760 0.665 1.00 93.94 182 ASP A N 1
ATOM 1411 C CA . ASP A 1 182 ? 2.925 11.705 -0.360 1.00 93.94 182 ASP A CA 1
ATOM 1412 C C . ASP A 1 182 ? 4.128 11.162 -1.162 1.00 93.94 182 ASP A C 1
ATOM 1414 O O . ASP A 1 182 ? 4.513 9.993 -1.050 1.00 93.94 182 ASP A O 1
ATOM 1418 N N . ASN A 1 183 ? 4.690 12.008 -2.024 1.00 94.19 183 ASN A N 1
ATOM 1419 C CA . ASN A 1 183 ? 5.890 11.734 -2.812 1.00 94.19 183 ASN A CA 1
ATOM 1420 C C . ASN A 1 183 ? 7.178 12.254 -2.136 1.00 94.19 183 ASN A C 1
ATOM 1422 O O . ASN A 1 183 ? 8.205 12.393 -2.807 1.00 94.19 183 ASN A O 1
ATOM 1426 N N . SER A 1 184 ? 7.155 12.515 -0.824 1.00 91.44 184 SER A N 1
ATOM 1427 C CA . SER A 1 184 ? 8.357 12.865 -0.067 1.00 91.44 184 SER A CA 1
ATOM 1428 C C . SER A 1 184 ? 9.317 11.676 -0.055 1.00 91.44 184 SER A C 1
ATOM 1430 O O . SER A 1 184 ? 8.940 10.541 0.248 1.00 91.44 184 SER A O 1
ATOM 1432 N N . PHE A 1 185 ? 10.583 11.912 -0.401 1.00 87.19 185 PHE A N 1
ATOM 1433 C CA . PHE A 1 185 ? 11.623 10.878 -0.349 1.00 87.19 185 PHE A CA 1
ATOM 1434 C C . PHE A 1 185 ? 12.498 10.974 0.910 1.00 87.19 185 PHE A C 1
ATOM 1436 O O . PHE A 1 185 ? 13.107 9.977 1.293 1.00 87.19 185 PHE A O 1
ATOM 1443 N N . SER A 1 186 ? 12.559 12.146 1.553 1.00 85.56 186 SER A N 1
ATOM 1444 C CA . SER A 1 186 ? 13.397 12.421 2.729 1.00 85.56 186 SER A CA 1
ATOM 1445 C C . SER A 1 186 ? 12.655 12.232 4.053 1.00 85.56 186 SER A C 1
ATOM 1447 O O . SER A 1 186 ? 13.230 11.692 4.993 1.00 85.56 186 SER A O 1
ATOM 1449 N N . ASN A 1 187 ? 11.384 12.632 4.115 1.00 86.50 187 ASN A N 1
ATOM 1450 C CA . ASN A 1 187 ? 10.507 12.465 5.273 1.00 86.50 187 ASN A CA 1
ATOM 1451 C C . ASN A 1 187 ? 9.248 11.715 4.837 1.00 86.50 187 ASN A C 1
ATOM 1453 O O . ASN A 1 187 ? 8.170 12.296 4.725 1.00 86.50 187 ASN A O 1
ATOM 1457 N N . TRP A 1 188 ? 9.423 10.454 4.452 1.00 86.25 188 TRP A N 1
ATOM 1458 C CA . TRP A 1 188 ? 8.327 9.644 3.946 1.00 86.25 188 TRP A CA 1
ATOM 1459 C C . TRP A 1 188 ? 7.513 9.078 5.108 1.00 86.25 188 TRP A C 1
ATOM 1461 O O . TRP A 1 188 ? 8.063 8.581 6.086 1.00 86.25 188 TRP A O 1
ATOM 1471 N N . VAL A 1 189 ? 6.191 9.125 4.973 1.00 92.00 189 VAL A N 1
ATOM 1472 C CA . VAL A 1 189 ? 5.252 8.620 5.978 1.00 92.00 189 VAL A CA 1
ATOM 1473 C C . VAL A 1 189 ? 4.369 7.567 5.333 1.00 92.00 189 VAL A C 1
ATOM 1475 O O . VAL A 1 189 ? 3.875 7.758 4.219 1.00 92.00 189 VAL A O 1
ATOM 1478 N N . ILE A 1 190 ? 4.161 6.459 6.040 1.00 94.19 190 ILE A N 1
ATOM 1479 C CA . ILE A 1 190 ? 3.203 5.428 5.656 1.00 94.19 190 ILE A CA 1
ATOM 1480 C C . ILE A 1 190 ? 2.036 5.455 6.637 1.00 94.19 190 ILE A C 1
ATOM 1482 O O . ILE A 1 190 ? 2.233 5.475 7.850 1.00 94.19 190 ILE A O 1
ATOM 1486 N N . SER A 1 191 ? 0.812 5.434 6.117 1.00 96.31 191 SER A N 1
ATOM 1487 C CA . SER A 1 191 ? -0.389 5.325 6.943 1.00 96.31 191 SER A CA 1
ATOM 1488 C C . SER A 1 191 ? -1.504 4.573 6.214 1.00 96.31 191 SER A C 1
ATOM 1490 O O . SER A 1 191 ? -1.505 4.514 4.982 1.00 96.31 191 SER A O 1
ATOM 1492 N N . PRO A 1 192 ? -2.481 4.009 6.941 1.00 97.62 192 PRO A N 1
ATOM 1493 C CA . PRO A 1 192 ? -3.790 3.698 6.376 1.00 97.62 192 PRO A CA 1
ATOM 1494 C C . PRO A 1 192 ? -4.568 4.980 6.019 1.00 97.62 192 PRO A C 1
ATOM 1496 O O . PRO A 1 192 ? -4.215 6.086 6.442 1.00 97.62 192 PRO A O 1
ATOM 1499 N N . TRP A 1 193 ? -5.650 4.833 5.249 1.00 97.56 193 TRP A N 1
ATOM 1500 C CA . TRP A 1 193 ? -6.532 5.941 4.865 1.00 97.56 193 TRP A CA 1
ATOM 1501 C C . TRP A 1 193 ? -7.543 6.274 5.975 1.00 97.56 193 TRP A C 1
ATOM 1503 O O . TRP A 1 193 ? -8.726 5.965 5.877 1.00 97.56 193 TRP A O 1
ATOM 1513 N N . CYS A 1 194 ? -7.077 6.883 7.065 1.00 97.81 194 CYS A N 1
ATOM 1514 C CA . CYS A 1 194 ? -7.922 7.306 8.188 1.00 97.81 194 CYS A CA 1
ATOM 1515 C C . CYS A 1 194 ? -7.318 8.513 8.926 1.00 97.81 194 CYS A C 1
ATOM 1517 O O . CYS A 1 194 ? -6.198 8.939 8.630 1.00 97.81 194 CYS A O 1
ATOM 1519 N N . THR A 1 195 ? -8.064 9.088 9.874 1.00 97.56 195 THR A N 1
ATOM 1520 C CA . THR A 1 195 ? -7.557 10.105 10.815 1.00 97.56 195 THR A CA 1
ATOM 1521 C C . THR A 1 195 ? -8.045 9.834 12.238 1.00 97.56 195 THR A C 1
ATOM 1523 O O . THR A 1 195 ? -8.947 9.029 12.439 1.00 97.56 195 THR A O 1
ATOM 1526 N N . CYS A 1 196 ? -7.486 10.534 13.226 1.00 97.88 196 CYS A N 1
ATOM 1527 C CA . CYS A 1 196 ? -7.979 10.509 14.610 1.00 97.88 196 CYS A CA 1
ATOM 1528 C C . CYS A 1 196 ? -8.928 11.663 14.947 1.00 97.88 196 CYS A C 1
ATOM 1530 O O . CYS A 1 196 ? -9.226 11.913 16.113 1.00 97.88 196 CYS A O 1
ATOM 1532 N N . LYS A 1 197 ? -9.445 12.363 13.929 1.00 96.50 197 LYS A N 1
ATOM 1533 C CA . LYS A 1 197 ? -10.493 13.363 14.135 1.00 96.50 197 LYS A CA 1
ATOM 1534 C C . LYS A 1 197 ? -11.771 12.669 14.612 1.00 96.50 197 LYS A C 1
ATOM 1536 O O . LYS A 1 197 ? -12.140 11.613 14.099 1.00 96.50 197 LYS A O 1
ATOM 1541 N N . GLY A 1 198 ? -12.437 13.266 15.597 1.00 94.88 198 GLY A N 1
ATOM 1542 C CA . GLY A 1 198 ? -13.680 12.728 16.157 1.00 94.88 198 GLY A CA 1
ATOM 1543 C C . GLY A 1 198 ? -13.505 11.548 17.121 1.00 94.88 198 GLY A C 1
ATOM 1544 O O . GLY A 1 198 ? -14.497 10.915 17.457 1.00 94.88 198 GLY A O 1
ATOM 1545 N N . SER A 1 199 ? -12.284 11.247 17.584 1.00 96.38 199 SER A N 1
ATOM 1546 C CA . SER A 1 199 ? -12.050 10.168 18.562 1.00 96.38 199 SER A CA 1
ATOM 1547 C C . SER A 1 199 ? -12.538 10.493 19.982 1.00 96.38 199 SER A C 1
ATOM 1549 O O . SER A 1 199 ? -12.775 9.578 20.770 1.00 96.38 199 SER A O 1
ATOM 1551 N N . GLY A 1 200 ? -12.668 11.778 20.336 1.00 95.88 200 GLY A N 1
ATOM 1552 C CA . GLY A 1 200 ? -13.032 12.207 21.691 1.00 95.88 200 GLY A CA 1
ATOM 1553 C C . GLY A 1 200 ? -12.073 11.634 22.737 1.00 95.88 200 GLY A C 1
ATOM 1554 O O . GLY A 1 200 ? -10.859 11.730 22.592 1.00 95.88 200 GLY A O 1
ATOM 1555 N N . ASN A 1 201 ? -12.611 10.958 23.752 1.00 96.69 201 ASN A N 1
ATOM 1556 C CA . ASN A 1 201 ? -11.811 10.350 24.824 1.00 96.69 201 ASN A CA 1
ATOM 1557 C C . ASN A 1 201 ? -10.894 9.203 24.352 1.00 96.69 201 ASN A C 1
ATOM 1559 O O . ASN A 1 201 ? -10.033 8.774 25.111 1.00 96.69 201 ASN A O 1
ATOM 1563 N N . GLN A 1 202 ? -11.067 8.692 23.127 1.00 97.12 202 GLN A N 1
ATOM 1564 C CA . GLN A 1 202 ? -10.228 7.632 22.552 1.00 97.12 202 GLN A CA 1
ATOM 1565 C C . GLN A 1 202 ? -9.123 8.179 21.630 1.00 97.12 202 GLN A C 1
ATOM 1567 O O . GLN A 1 202 ? -8.561 7.437 20.824 1.00 97.12 202 GLN A O 1
ATOM 1572 N N . GLU A 1 203 ? -8.821 9.481 21.680 1.00 96.94 203 GLU A N 1
ATOM 1573 C CA . GLU A 1 203 ? -7.802 10.090 20.816 1.00 96.94 203 GLU A CA 1
ATOM 1574 C C . GLU A 1 203 ? -6.419 9.460 21.008 1.00 96.94 203 GLU A C 1
ATOM 1576 O O . GLU A 1 203 ? -5.770 9.121 20.020 1.00 96.94 203 GLU A O 1
ATOM 1581 N N . GLU A 1 204 ? -6.010 9.202 22.252 1.00 96.06 204 GLU A N 1
ATOM 1582 C CA . GLU A 1 204 ? -4.738 8.536 22.550 1.00 96.06 204 GLU A CA 1
ATOM 1583 C C . GLU A 1 204 ? -4.685 7.112 21.972 1.00 96.06 204 GLU A C 1
ATOM 1585 O O . GLU A 1 204 ? -3.719 6.743 21.306 1.00 96.06 204 GLU A O 1
ATOM 1590 N N . GLU A 1 205 ? -5.750 6.325 22.151 1.00 96.06 205 GLU A N 1
ATOM 1591 C CA . GLU A 1 205 ? -5.867 4.974 21.585 1.00 96.06 205 GLU A CA 1
ATOM 1592 C C . GLU A 1 205 ? -5.762 5.004 20.052 1.00 96.06 205 GLU A C 1
ATOM 1594 O O . GLU A 1 205 ? -5.050 4.200 19.446 1.00 96.06 205 GLU A O 1
ATOM 1599 N N . CYS A 1 206 ? -6.423 5.976 19.422 1.00 97.88 206 CYS A N 1
ATOM 1600 C CA . CYS A 1 206 ? -6.368 6.172 17.982 1.00 97.88 206 CYS A CA 1
ATOM 1601 C C . CYS A 1 206 ? -4.960 6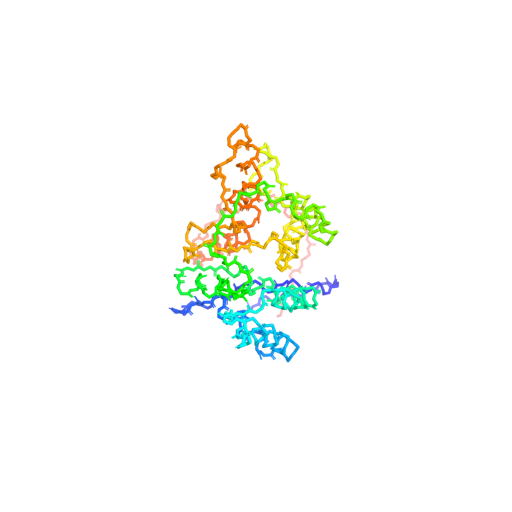.545 17.500 1.00 97.88 206 CYS A C 1
ATOM 1603 O O . CYS A 1 206 ? -4.474 5.981 16.516 1.00 97.88 206 CYS A O 1
ATOM 1605 N N . MET A 1 207 ? -4.292 7.471 18.191 1.00 96.12 207 MET A N 1
ATOM 1606 C CA . MET A 1 207 ? -2.936 7.895 17.843 1.00 96.12 207 MET A CA 1
ATOM 1607 C C . MET A 1 207 ? -1.937 6.755 18.027 1.00 96.12 207 MET A C 1
ATOM 1609 O O . MET A 1 207 ? -1.106 6.536 17.149 1.00 96.12 207 MET A O 1
ATOM 1613 N N . ASN A 1 208 ? -2.075 5.962 19.091 1.00 92.94 208 ASN A N 1
ATOM 1614 C CA . ASN A 1 208 ? -1.285 4.750 19.294 1.00 92.94 208 ASN A CA 1
ATOM 1615 C C . ASN A 1 208 ? -1.484 3.755 18.147 1.00 92.94 208 ASN A C 1
ATOM 1617 O O . ASN A 1 208 ? -0.508 3.214 17.626 1.00 92.94 208 ASN A O 1
ATOM 1621 N N . PHE A 1 209 ? -2.727 3.566 17.689 1.00 94.00 209 PHE A N 1
ATOM 1622 C CA . PHE A 1 209 ? -2.998 2.748 16.510 1.00 94.00 209 PHE A CA 1
ATOM 1623 C C . PHE A 1 209 ? -2.314 3.302 15.245 1.00 94.00 209 PHE A C 1
ATOM 1625 O O . PHE A 1 209 ? -1.696 2.560 14.480 1.00 94.00 209 PHE A O 1
ATOM 1632 N N . LEU A 1 210 ? -2.397 4.612 15.014 1.00 94.38 210 LEU A N 1
ATOM 1633 C CA . LEU A 1 210 ? -1.803 5.247 13.839 1.00 94.38 210 LEU A CA 1
ATOM 1634 C C . LEU A 1 210 ? -0.262 5.193 13.869 1.00 94.38 210 LEU A C 1
ATOM 1636 O O . LEU A 1 210 ? 0.368 4.983 12.828 1.00 94.38 210 LEU A O 1
ATOM 1640 N N . HIS A 1 211 ? 0.342 5.301 15.056 1.00 91.62 211 HIS A N 1
ATOM 1641 C CA . HIS A 1 211 ? 1.789 5.239 15.267 1.00 91.62 211 HIS A CA 1
ATOM 1642 C C . HIS A 1 211 ? 2.413 3.889 14.904 1.00 91.62 211 HIS A C 1
ATOM 1644 O O . HIS A 1 211 ? 3.577 3.878 14.501 1.00 91.62 211 HIS A O 1
ATOM 1650 N N . TYR A 1 212 ? 1.656 2.780 14.922 1.00 88.88 212 TYR A N 1
ATOM 1651 C CA . TYR A 1 212 ? 2.142 1.500 14.379 1.00 88.88 212 TYR A CA 1
ATOM 1652 C C . TYR A 1 212 ? 2.594 1.617 12.916 1.00 88.88 212 TYR A C 1
ATOM 1654 O O . TYR A 1 212 ? 3.416 0.815 12.469 1.00 88.88 212 TYR A O 1
ATOM 1662 N N . PHE A 1 213 ? 2.059 2.586 12.166 1.00 92.25 213 PHE A N 1
ATOM 1663 C CA . PHE A 1 213 ? 2.381 2.825 10.759 1.00 92.25 213 PHE A CA 1
ATOM 1664 C C . PHE A 1 213 ? 3.302 4.029 10.569 1.00 92.25 213 PHE A C 1
ATOM 1666 O O . PHE A 1 213 ? 4.302 3.927 9.860 1.00 92.25 213 PHE A O 1
ATOM 1673 N N . THR A 1 214 ? 2.984 5.159 11.204 1.00 91.00 214 THR A N 1
ATOM 1674 C CA . THR A 1 214 ? 3.670 6.429 10.927 1.00 91.00 214 THR A CA 1
ATOM 1675 C C . THR A 1 214 ? 5.037 6.544 11.593 1.00 91.00 214 THR A C 1
ATOM 1677 O O . THR A 1 214 ? 5.900 7.233 11.059 1.00 91.00 214 THR A O 1
ATOM 1680 N N . ASN A 1 215 ? 5.259 5.862 12.722 1.00 83.00 215 ASN A N 1
ATOM 1681 C CA . ASN A 1 215 ? 6.514 5.899 13.473 1.00 83.00 215 ASN A CA 1
ATOM 1682 C C . ASN A 1 215 ? 7.164 4.510 13.544 1.00 83.00 215 ASN A C 1
ATOM 1684 O O . ASN A 1 215 ? 7.504 4.006 14.613 1.00 83.00 215 ASN A O 1
ATOM 1688 N N . ASN A 1 216 ? 7.286 3.856 12.388 1.00 77.88 216 ASN A N 1
ATOM 1689 C CA . ASN A 1 216 ? 7.873 2.529 12.300 1.00 77.88 216 ASN A CA 1
ATOM 1690 C C . ASN A 1 216 ? 9.311 2.596 11.762 1.00 77.88 216 ASN A C 1
ATOM 1692 O O . ASN A 1 216 ? 9.551 2.660 10.549 1.00 77.88 216 ASN A O 1
ATOM 1696 N N . THR A 1 217 ? 10.290 2.556 12.670 1.00 76.00 217 THR A N 1
ATOM 1697 C CA . THR A 1 217 ? 11.712 2.544 12.291 1.00 76.00 217 THR A CA 1
ATOM 1698 C C . THR A 1 217 ? 12.088 1.275 11.531 1.00 76.00 217 THR A C 1
ATOM 1700 O O . THR A 1 217 ? 12.997 1.306 10.706 1.00 76.00 217 THR A O 1
ATOM 1703 N N . CYS A 1 218 ? 11.341 0.182 11.721 1.00 78.62 218 CYS A N 1
ATOM 1704 C CA . CYS A 1 218 ? 11.620 -1.080 11.058 1.00 78.62 218 CYS A CA 1
ATOM 1705 C C . CYS A 1 218 ? 11.323 -1.037 9.552 1.00 78.62 218 CYS A C 1
ATOM 1707 O O . CYS A 1 218 ? 12.111 -1.525 8.744 1.00 78.62 218 CYS A O 1
ATOM 1709 N N . LEU A 1 219 ? 10.245 -0.359 9.150 1.00 75.19 219 LEU A N 1
ATOM 1710 C CA . LEU A 1 219 ? 10.003 -0.052 7.736 1.00 75.19 219 LEU A CA 1
ATOM 1711 C C . LEU A 1 219 ? 11.033 0.956 7.193 1.00 75.19 219 LEU A C 1
ATOM 1713 O O . LEU A 1 219 ? 11.333 0.958 5.997 1.00 75.19 219 LEU A O 1
ATOM 1717 N N . SER A 1 220 ? 11.584 1.802 8.070 1.00 63.56 220 SER A N 1
ATOM 1718 C CA . SER A 1 220 ? 12.494 2.895 7.715 1.00 63.56 220 SER A CA 1
ATOM 1719 C C . SER A 1 220 ? 13.921 2.436 7.400 1.00 63.56 220 SER A C 1
ATOM 1721 O O . SER A 1 220 ? 14.516 2.859 6.400 1.00 63.56 220 SER A O 1
ATOM 1723 N N . ASP A 1 221 ? 14.454 1.515 8.202 1.00 51.94 221 ASP A N 1
ATOM 1724 C CA . ASP A 1 221 ? 15.858 1.096 8.161 1.00 51.94 221 ASP A CA 1
ATOM 1725 C C . ASP A 1 221 ? 16.237 0.261 6.932 1.00 51.94 221 ASP A C 1
ATOM 1727 O O . ASP A 1 221 ? 17.408 0.233 6.539 1.00 51.94 221 ASP A O 1
ATOM 1731 N N . GLY A 1 222 ? 15.271 -0.355 6.246 1.00 47.94 222 GLY A N 1
ATOM 1732 C CA . GLY A 1 222 ? 15.514 -1.089 5.000 1.00 47.94 222 GLY A CA 1
ATOM 1733 C C . GLY A 1 222 ? 15.944 -0.213 3.815 1.00 47.94 222 GLY A C 1
ATOM 1734 O O . GLY A 1 222 ? 16.508 -0.718 2.843 1.00 47.94 222 GLY A O 1
ATOM 1735 N N . THR A 1 223 ? 15.709 1.102 3.892 1.00 43.22 223 THR A N 1
ATOM 1736 C CA . THR A 1 223 ? 15.963 2.046 2.787 1.00 43.22 223 THR A CA 1
ATOM 1737 C C . THR A 1 223 ? 17.243 2.870 2.958 1.00 43.22 223 THR A C 1
ATOM 1739 O O . THR A 1 223 ? 17.845 3.286 1.968 1.00 43.22 223 THR A O 1
ATOM 1742 N N . THR A 1 224 ? 17.710 3.062 4.193 1.00 38.31 224 THR A N 1
ATOM 1743 C CA . THR A 1 224 ? 18.863 3.911 4.546 1.00 38.31 224 THR A CA 1
ATOM 1744 C C . THR A 1 224 ? 20.129 3.118 4.875 1.00 38.31 224 THR A C 1
ATOM 1746 O O . THR A 1 224 ? 21.237 3.602 4.618 1.00 38.31 224 THR A O 1
ATOM 1749 N N . SER A 1 225 ? 20.009 1.884 5.374 1.00 33.75 225 SER A N 1
ATOM 1750 C CA . SER A 1 225 ? 21.157 1.075 5.820 1.00 33.75 225 SER A CA 1
ATOM 1751 C C . SER A 1 225 ? 22.073 0.597 4.680 1.00 33.75 225 SER A C 1
ATOM 1753 O O . SER A 1 225 ? 23.283 0.486 4.874 1.00 33.75 225 SER A O 1
ATOM 1755 N N . SER A 1 226 ? 21.561 0.433 3.454 1.00 34.84 226 SER A N 1
ATOM 1756 C CA . SER A 1 226 ? 22.407 0.116 2.285 1.00 34.84 226 SER A CA 1
ATOM 1757 C C . SER A 1 226 ? 23.152 1.324 1.697 1.00 34.84 226 SER A C 1
ATOM 1759 O O . SER A 1 226 ? 24.122 1.136 0.965 1.00 34.84 226 SER A O 1
ATOM 1761 N N . LEU A 1 227 ? 22.745 2.556 2.028 1.00 35.69 227 LEU A N 1
ATOM 1762 C CA . LEU A 1 227 ? 23.395 3.787 1.550 1.00 35.69 227 LEU A CA 1
ATOM 1763 C C . LEU A 1 227 ? 24.335 4.405 2.595 1.00 35.69 227 LEU A C 1
ATOM 1765 O O . LEU A 1 227 ? 25.367 4.956 2.220 1.00 35.69 227 LEU A O 1
ATOM 1769 N N . LYS A 1 228 ? 24.047 4.271 3.898 1.00 29.56 228 LYS A N 1
ATOM 1770 C CA . LYS A 1 228 ? 24.927 4.801 4.957 1.00 29.56 228 LYS A CA 1
ATOM 1771 C C . LYS A 1 228 ? 26.092 3.883 5.346 1.00 29.56 228 LYS A C 1
ATOM 1773 O O . LYS A 1 228 ? 27.085 4.398 5.851 1.00 29.56 228 LYS A O 1
ATOM 1778 N N . LEU A 1 229 ? 26.043 2.572 5.074 1.00 31.89 229 LEU A N 1
ATOM 1779 C CA . LEU A 1 229 ? 27.098 1.639 5.514 1.00 31.89 229 LEU A CA 1
ATOM 1780 C C . LEU A 1 229 ? 28.111 1.209 4.433 1.00 31.89 229 LEU A C 1
ATOM 1782 O O . LEU A 1 229 ? 29.006 0.420 4.719 1.00 31.89 229 LEU A O 1
ATOM 1786 N N . ARG A 1 230 ? 28.038 1.742 3.204 1.00 34.09 230 ARG A N 1
ATOM 1787 C CA . ARG A 1 230 ? 29.023 1.447 2.135 1.00 34.09 230 ARG A CA 1
ATOM 1788 C C . ARG A 1 230 ? 29.950 2.601 1.750 1.00 34.09 230 ARG A C 1
ATOM 1790 O O . ARG A 1 230 ? 30.799 2.412 0.887 1.00 34.09 230 ARG A O 1
ATOM 1797 N N . LEU A 1 231 ? 29.862 3.759 2.410 1.00 31.38 231 LEU A N 1
ATOM 1798 C CA . LEU A 1 231 ? 30.732 4.905 2.106 1.00 31.38 231 LEU A CA 1
ATOM 1799 C C . LEU A 1 231 ? 32.003 5.020 2.964 1.00 31.38 231 LEU A C 1
ATOM 1801 O O . LEU A 1 231 ? 32.748 5.978 2.788 1.00 31.38 231 LEU A O 1
ATOM 1805 N N . LYS A 1 232 ? 32.298 4.072 3.866 1.00 32.66 232 LYS A N 1
ATOM 1806 C CA . LYS A 1 232 ? 33.466 4.187 4.764 1.00 32.66 232 LYS A CA 1
ATOM 1807 C C . LYS A 1 232 ? 34.650 3.264 4.457 1.00 32.66 232 LYS A C 1
ATOM 1809 O O . LYS A 1 232 ? 35.555 3.186 5.276 1.00 32.66 232 LYS A O 1
ATOM 1814 N N . MET A 1 233 ? 34.697 2.600 3.294 1.00 35.00 233 MET A N 1
ATOM 1815 C CA . MET A 1 233 ? 35.837 1.717 2.984 1.00 35.00 233 MET A CA 1
ATOM 1816 C C . MET A 1 233 ? 36.181 1.547 1.495 1.00 35.00 233 MET A C 1
ATOM 1818 O O . MET A 1 233 ? 36.419 0.438 1.033 1.00 35.00 233 MET A O 1
ATOM 1822 N N . CYS A 1 234 ? 36.242 2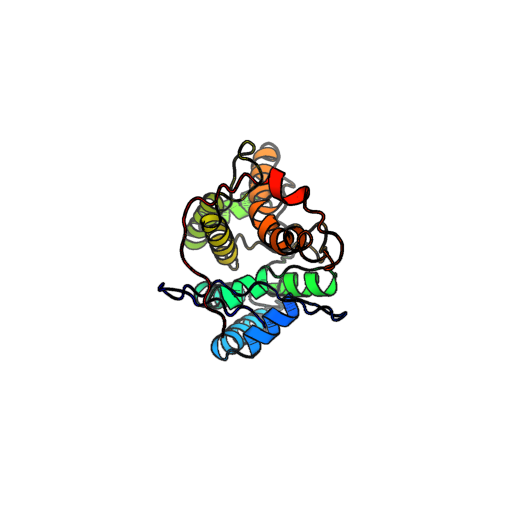.644 0.739 1.00 34.81 234 CYS A N 1
ATOM 1823 C CA . CYS A 1 234 ? 36.936 2.688 -0.556 1.00 34.81 234 CYS A CA 1
ATOM 1824 C C . CYS A 1 234 ? 37.449 4.111 -0.815 1.00 34.81 234 CYS A C 1
ATOM 1826 O O . CYS A 1 234 ? 36.895 4.830 -1.631 1.00 34.81 234 CYS A O 1
ATOM 1828 N N . CYS A 1 235 ? 38.468 4.529 -0.066 1.00 30.97 235 CYS A N 1
ATOM 1829 C CA . CYS A 1 235 ? 39.385 5.614 -0.431 1.00 30.97 235 CYS A CA 1
ATOM 1830 C C . CYS A 1 235 ? 40.614 5.502 0.480 1.00 30.97 235 CYS A C 1
ATOM 1832 O O . CYS A 1 235 ? 40.765 6.253 1.436 1.00 30.97 235 CYS A O 1
ATOM 1834 N N . MET A 1 236 ? 41.482 4.527 0.215 1.00 27.33 236 MET A N 1
ATOM 1835 C CA . MET A 1 236 ? 42.885 4.637 0.610 1.00 27.33 236 MET A CA 1
ATOM 1836 C C . MET A 1 236 ? 43.719 4.302 -0.619 1.00 27.33 236 MET A C 1
ATOM 1838 O O . MET A 1 236 ? 43.712 3.174 -1.107 1.00 27.33 236 MET A O 1
ATOM 1842 N N . THR A 1 237 ? 44.361 5.322 -1.176 1.00 33.22 237 THR A N 1
ATOM 1843 C CA . THR A 1 237 ? 45.327 5.191 -2.267 1.00 33.22 237 THR A CA 1
ATOM 1844 C C . THR A 1 237 ? 46.597 4.486 -1.768 1.00 33.22 237 THR A C 1
ATOM 1846 O O . THR A 1 237 ? 46.937 4.631 -0.592 1.00 33.22 237 THR A O 1
ATOM 1849 N N . PRO A 1 238 ? 47.348 3.761 -2.620 1.00 35.34 238 PRO A N 1
ATOM 1850 C CA . PRO A 1 238 ? 48.414 2.846 -2.182 1.00 35.34 238 PRO A CA 1
ATOM 1851 C C . PRO A 1 238 ? 49.711 3.486 -1.641 1.00 35.34 238 PRO A C 1
ATOM 1853 O O . PRO A 1 238 ? 50.744 2.829 -1.642 1.00 35.34 238 PRO A O 1
ATOM 1856 N N . GLN A 1 239 ? 49.720 4.749 -1.206 1.00 36.28 239 GLN A N 1
ATOM 1857 C CA . GLN A 1 239 ? 50.964 5.499 -0.946 1.00 36.28 239 GLN A CA 1
ATOM 1858 C C . GLN A 1 239 ? 51.210 5.937 0.506 1.00 36.28 239 GLN A C 1
ATOM 1860 O O . GLN A 1 239 ? 52.132 6.708 0.747 1.00 36.28 239 GLN A O 1
ATOM 1865 N N . SER A 1 240 ? 50.460 5.450 1.500 1.00 37.94 240 SER A N 1
ATOM 1866 C CA . SER A 1 240 ? 50.643 5.922 2.886 1.00 37.94 240 SER A CA 1
ATOM 1867 C C . SER A 1 240 ? 50.562 4.831 3.956 1.00 37.94 240 SER A C 1
ATOM 1869 O O . SER A 1 240 ? 49.818 4.971 4.926 1.00 37.94 240 SER A O 1
ATOM 1871 N N . TRP A 1 241 ? 51.295 3.729 3.799 1.00 35.09 241 TRP A N 1
ATOM 1872 C CA . TRP A 1 241 ? 51.479 2.767 4.891 1.00 35.09 241 TRP A CA 1
ATOM 1873 C C . TRP A 1 241 ? 52.922 2.873 5.389 1.00 35.09 241 TRP A C 1
ATOM 1875 O O . TRP A 1 241 ? 53.844 2.365 4.756 1.00 35.09 241 TRP A O 1
ATOM 1885 N N . SER A 1 242 ? 53.124 3.569 6.511 1.00 38.97 242 SER A N 1
ATOM 1886 C CA . SER A 1 242 ? 54.339 3.432 7.316 1.00 38.97 242 SER A CA 1
ATOM 1887 C C . SER A 1 242 ? 54.178 2.226 8.250 1.00 38.97 242 SER A C 1
ATOM 1889 O O . SER A 1 242 ? 53.076 1.908 8.700 1.00 38.97 242 SER A O 1
ATOM 1891 N N . ALA A 1 243 ? 55.284 1.547 8.561 1.00 42.59 243 ALA A N 1
ATOM 1892 C CA . ALA A 1 243 ? 55.326 0.314 9.358 1.00 42.59 243 ALA A CA 1
ATOM 1893 C C . ALA A 1 243 ? 54.817 0.448 10.815 1.00 42.59 243 ALA A C 1
ATOM 1895 O O . ALA A 1 243 ? 54.869 -0.511 11.577 1.00 42.59 243 ALA A O 1
ATOM 1896 N N . GLN A 1 244 ? 54.300 1.611 11.219 1.00 41.03 244 GLN A N 1
ATOM 1897 C CA . GLN A 1 244 ? 53.728 1.841 12.547 1.00 41.03 244 GLN A CA 1
ATOM 1898 C C . GLN A 1 244 ? 52.234 1.480 12.637 1.00 41.03 244 GLN A C 1
ATOM 1900 O O . GLN A 1 244 ? 51.752 1.183 13.728 1.00 41.03 244 GLN A O 1
ATOM 1905 N N . SER A 1 245 ? 51.494 1.426 11.521 1.00 38.53 245 SER A N 1
ATOM 1906 C CA . SER A 1 245 ? 50.043 1.150 11.539 1.00 38.53 245 SER A CA 1
ATOM 1907 C C . SER A 1 245 ? 49.682 -0.320 11.801 1.00 38.53 245 SER A C 1
ATOM 1909 O O . SER A 1 245 ? 48.551 -0.613 12.183 1.00 38.53 245 SER A O 1
ATOM 1911 N N . LEU A 1 246 ? 50.631 -1.247 11.635 1.00 44.88 246 LEU A N 1
ATOM 1912 C CA . LEU A 1 246 ? 50.400 -2.685 11.819 1.00 44.88 246 LEU A CA 1
ATOM 1913 C C . LEU A 1 246 ? 50.508 -3.147 13.285 1.00 44.88 246 LEU A C 1
ATOM 1915 O O . LEU A 1 246 ? 49.993 -4.210 13.618 1.00 44.88 246 LEU A O 1
ATOM 1919 N N . ASN A 1 247 ? 51.071 -2.333 14.187 1.00 37.91 247 ASN A N 1
ATOM 1920 C CA . ASN A 1 247 ? 51.187 -2.691 15.609 1.00 37.91 247 ASN A CA 1
ATOM 1921 C C . ASN A 1 247 ? 49.916 -2.425 16.439 1.00 37.91 247 ASN A C 1
ATOM 1923 O O . ASN A 1 247 ? 49.819 -2.923 17.556 1.00 37.91 247 ASN A O 1
ATOM 1927 N N . SER A 1 248 ? 48.920 -1.692 15.920 1.00 36.50 248 SER A N 1
ATOM 1928 C CA . SER A 1 248 ? 47.639 -1.469 16.627 1.00 36.50 248 SER A CA 1
ATOM 1929 C C . SER A 1 248 ? 46.598 -2.577 16.426 1.00 36.50 248 SER A C 1
ATOM 1931 O O . SER A 1 248 ? 45.545 -2.531 17.052 1.00 36.50 248 SER A O 1
ATOM 1933 N N . LEU A 1 249 ? 46.863 -3.575 15.575 1.00 41.12 249 LEU A N 1
ATOM 1934 C CA . LEU A 1 249 ? 45.881 -4.615 15.235 1.00 41.12 249 LEU A CA 1
ATOM 1935 C C . LEU A 1 249 ? 46.122 -5.981 15.888 1.00 41.12 249 LEU A C 1
ATOM 1937 O O . LEU A 1 249 ? 45.379 -6.908 15.592 1.00 41.12 249 LEU A O 1
ATOM 1941 N N . GLY A 1 250 ? 47.094 -6.116 16.799 1.00 36.34 250 GLY A N 1
ATOM 1942 C CA . GLY A 1 250 ? 47.176 -7.270 17.710 1.00 36.34 250 GLY A CA 1
ATOM 1943 C C . GLY A 1 250 ? 47.142 -8.657 17.047 1.00 36.34 250 GLY A C 1
ATOM 1944 O O . GLY A 1 250 ? 46.716 -9.620 17.678 1.00 36.34 250 GLY A O 1
ATOM 1945 N N . LEU A 1 251 ? 47.566 -8.783 15.787 1.00 37.34 251 LEU A N 1
ATOM 1946 C CA . LEU A 1 251 ? 47.626 -10.057 15.072 1.00 37.34 251 LEU A CA 1
ATOM 1947 C C . LEU A 1 251 ? 49.017 -10.666 15.258 1.00 37.34 251 LEU A C 1
ATOM 1949 O O . LEU A 1 251 ? 49.895 -10.546 14.407 1.00 37.34 251 LEU A O 1
ATOM 1953 N N . MET A 1 252 ? 49.218 -11.319 16.403 1.00 30.08 252 MET A N 1
ATOM 1954 C CA . MET A 1 252 ? 50.305 -12.280 16.581 1.00 30.08 252 MET A CA 1
ATOM 1955 C C . MET A 1 252 ? 50.001 -13.507 15.710 1.00 30.08 252 MET A C 1
ATOM 1957 O O . MET A 1 252 ? 49.257 -14.396 16.114 1.00 30.08 252 MET A O 1
ATOM 1961 N N . LEU A 1 253 ? 50.549 -13.545 14.495 1.00 33.81 253 LEU A N 1
ATOM 1962 C CA . LEU A 1 253 ? 50.613 -14.767 13.693 1.00 33.81 253 LEU A CA 1
ATOM 1963 C C . LEU A 1 253 ? 51.812 -15.594 14.173 1.00 33.81 253 LEU A C 1
ATOM 1965 O O . LEU A 1 253 ? 52.946 -15.359 13.762 1.00 33.81 253 LEU A O 1
ATOM 1969 N N . SER A 1 254 ? 51.563 -16.560 15.055 1.00 29.52 254 SER A N 1
ATOM 1970 C CA . SER A 1 254 ? 52.494 -17.649 15.345 1.00 29.52 254 SER A CA 1
ATOM 1971 C C . SER A 1 254 ? 52.139 -18.864 14.481 1.00 29.52 254 SER A C 1
ATOM 1973 O O . SER A 1 254 ? 51.114 -19.509 14.676 1.00 29.52 254 SER A O 1
ATOM 1975 N N . GLY A 1 255 ? 52.993 -19.188 13.508 1.00 32.22 255 GLY A N 1
ATOM 1976 C CA . GLY A 1 255 ? 52.885 -20.434 12.743 1.00 32.22 255 GLY A CA 1
ATOM 1977 C C . GLY A 1 255 ? 53.611 -20.390 11.393 1.00 32.22 255 GLY A C 1
ATOM 1978 O O . GLY A 1 255 ? 53.266 -19.547 10.566 1.00 32.22 255 GLY A O 1
ATOM 1979 N N . PRO A 1 256 ? 54.599 -21.270 11.137 1.00 36.06 256 PRO A N 1
ATOM 1980 C CA . PRO A 1 256 ? 55.363 -21.278 9.897 1.00 36.06 256 PRO A CA 1
ATOM 1981 C C . PRO A 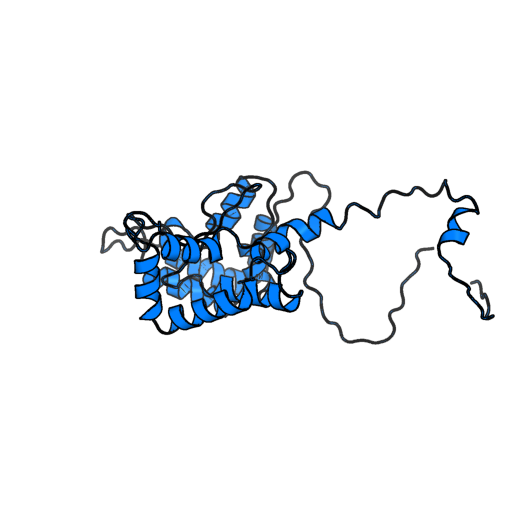1 256 ? 54.767 -22.275 8.892 1.00 36.06 256 PRO A C 1
ATOM 1983 O O . PRO A 1 256 ? 54.716 -23.468 9.166 1.00 36.06 256 PRO A O 1
ATOM 1986 N N . ALA A 1 257 ? 54.358 -21.806 7.715 1.00 31.33 257 ALA A N 1
ATOM 1987 C CA . ALA A 1 257 ? 54.295 -22.600 6.479 1.00 31.33 257 ALA A CA 1
ATOM 1988 C C . ALA A 1 257 ? 54.049 -21.631 5.312 1.00 31.33 257 ALA A C 1
ATOM 1990 O O . ALA A 1 257 ? 52.954 -21.119 5.123 1.00 31.33 257 ALA A O 1
ATOM 1991 N N . ALA A 1 258 ? 55.127 -21.150 4.701 1.00 31.12 258 ALA A N 1
ATOM 1992 C CA . ALA A 1 258 ? 55.655 -21.677 3.441 1.00 31.12 258 ALA A CA 1
ATOM 1993 C C . ALA A 1 258 ? 55.032 -20.961 2.231 1.00 31.12 258 ALA A C 1
ATOM 1995 O O . ALA A 1 258 ? 53.991 -21.329 1.697 1.00 31.12 258 ALA A O 1
ATOM 1996 N N . PHE A 1 259 ? 55.741 -19.907 1.824 1.00 30.00 259 PHE A N 1
ATOM 1997 C CA . PHE A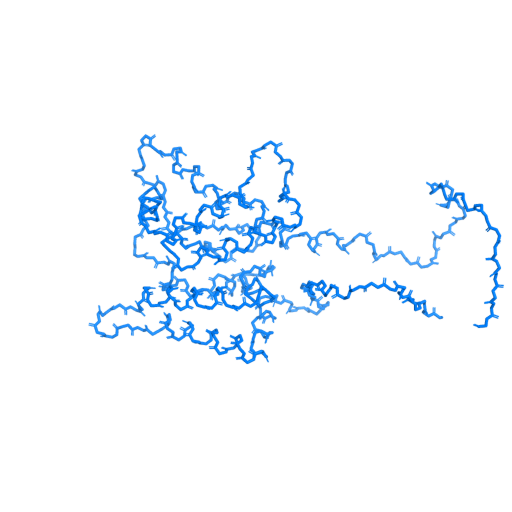 1 259 ? 55.705 -19.329 0.488 1.00 30.00 259 PHE A CA 1
ATOM 1998 C C . PHE A 1 259 ? 55.901 -20.420 -0.572 1.00 30.00 259 PHE A C 1
ATOM 2000 O O . PHE A 1 259 ? 56.855 -21.192 -0.488 1.00 30.00 259 PHE A O 1
ATOM 2007 N N . LEU A 1 260 ? 55.087 -20.399 -1.624 1.00 26.38 260 LEU A N 1
ATOM 2008 C CA . LEU A 1 260 ? 55.496 -20.900 -2.932 1.00 26.38 260 LEU A CA 1
ATOM 2009 C C . LEU A 1 260 ? 54.943 -19.962 -4.007 1.00 26.38 260 LEU A C 1
ATOM 2011 O O . LEU A 1 260 ? 53.739 -19.861 -4.226 1.00 26.38 260 LEU A O 1
ATOM 2015 N N . LEU A 1 261 ? 55.880 -19.219 -4.593 1.00 26.25 261 LEU A N 1
ATOM 2016 C CA . LEU A 1 261 ? 55.744 -18.376 -5.774 1.00 26.25 261 LEU A CA 1
ATOM 2017 C C . LEU A 1 261 ? 55.707 -19.268 -7.018 1.00 26.25 261 LEU A C 1
ATOM 2019 O O . LEU A 1 261 ? 56.724 -19.904 -7.289 1.00 26.25 261 LEU A O 1
ATOM 2023 N N . ILE A 1 262 ? 54.601 -19.249 -7.768 1.00 32.84 262 ILE A N 1
ATOM 2024 C CA . ILE A 1 262 ? 54.568 -19.161 -9.243 1.00 32.84 262 ILE A CA 1
ATOM 2025 C C . ILE A 1 262 ? 53.355 -18.304 -9.615 1.00 32.84 262 ILE A C 1
ATOM 2027 O O . ILE A 1 262 ? 52.251 -18.605 -9.108 1.00 32.84 262 ILE A O 1
#

Foldseek 3Di:
DDDDDDDPDDDDPPDQDDQDDDPDPDDQLLVVLVVVLCVDPVSVVLQVVLCCQQQDAPPVPPGRHDQLSSLVSLLVNLVPDDCSRLVSNQQPADDDLVSLVSNQPSSPCVRHADDPDAAQQVVLVVVLCVDPQSVVLVVQLCVLQDDDPPPPLERPDPVSLVSNSSSLSSNRSGSFHKGFPGSDNPQTFIFGRHDNPPVVVCSVVSVVVGCSGGVGSSSVCSRCVVPVPPPPPPDDDPPDDDPPVVVVPPDPDDDDDDDDDD

Radius of gyration: 23.72 Å; chains: 1; bounding box: 78×39×43 Å

InterPro domains:
  IPR003438 Glial cell line-derived neurotrophic factor receptor [PR01316] (64-81)
  IPR003438 Glial cell line-derived neurotrophic factor receptor [PR01316] (99-111)
  IPR003438 Glial cell line-derived neurotrophic factor receptor [PR01316] (133-141)
  IPR003438 Glial cell line-derived neurotrophic factor receptor [PR01316] (164-181)
  IPR003438 Glial cell line-derived neurotrophic factor receptor [PR01316] (194-207)
  IPR003438 Glial cell line-derived neurotrophic factor receptor [PTHR10269] (23-225)
  IPR016017 GDNF/GAS1 [PF02351] (30-111)
  IPR016017 GDNF/GAS1 [PF02351] (121-218)
  IPR016017 GDNF/GAS1 [SM00907] (30-111)
  IPR016017 GDNF/GAS1 [SM00907] (121-218)
  IPR037193 GDNF receptor alpha [SSF110035] (117-221)

Secondary structure (DSSP, 8-state):
--------S-----PPPP----SSS---HHHHHHHHHHHSHHHHHHHHHHHHHHH--BTTTTBS--HHHHHHHHHHHHHHS-HHHHHHHHS---SSHHHHHHHHGGG-HHHHT--SS--BHHHHHHHHHHSHHHHHHHHHHHHHH---TTS-SS-SHHHHHHHHHHHHHHHTTSSS--EESSS-SSS--EE-S-B-TT-GGGHHHHHHHHHHHHT-HHHHHHHHHHHHSSSSSS---TT---TTGGGGS-------------